Protein AF-A0A947EUC1-F1 (afdb_monomer_lite)

pLDDT: mean 75.95, std 12.7, range [45.31, 94.88]

Secondary structure (DSSP, 8-state):
--HHHHHHHHHHHHHHHHHHHGGG------------PPPPPPPPPTT--EEEEEE------------THHHHHHHHHHHHHHHHHHHHHHHHHHHHHT-TT-SEEEEEE-SS---B-TTSPBPHHHHHHHHHHHHHHT-SEEEE---EEEEEEEEEEEEEEEEE-TTS-EEEEEEEEEEEEEEEEE-

Structure (mmCIF, N/CA/C/O backbone):
data_AF-A0A947EUC1-F1
#
_entry.id   AF-A0A947EUC1-F1
#
loop_
_atom_site.group_PDB
_atom_site.id
_atom_site.type_symbol
_atom_site.label_atom_id
_atom_site.label_alt_id
_atom_site.label_comp_id
_atom_site.label_asym_id
_atom_site.label_entity_id
_atom_site.label_seq_id
_atom_site.pdbx_PDB_ins_code
_atom_site.Cartn_x
_atom_site.Cartn_y
_atom_site.Cartn_z
_atom_site.occupancy
_atom_site.B_iso_or_equiv
_atom_site.auth_seq_id
_atom_site.auth_comp_id
_atom_site.auth_asym_id
_atom_site.auth_atom_id
_atom_site.pdbx_PDB_model_num
ATOM 1 N N . MET A 1 1 ? 62.502 35.670 5.168 1.00 50.31 1 MET A N 1
ATOM 2 C CA . MET A 1 1 ? 61.036 35.782 5.328 1.00 50.31 1 MET A CA 1
ATOM 3 C C . MET A 1 1 ? 60.373 35.870 3.947 1.00 50.31 1 MET A C 1
ATOM 5 O O . MET A 1 1 ? 59.785 36.882 3.632 1.00 50.31 1 MET A O 1
ATOM 9 N N . ILE A 1 2 ? 60.581 34.866 3.079 1.00 49.53 2 ILE A N 1
ATOM 10 C CA . ILE A 1 2 ? 60.126 34.881 1.661 1.00 49.53 2 ILE A CA 1
ATOM 11 C C . ILE A 1 2 ? 59.538 33.508 1.264 1.00 49.53 2 ILE A C 1
ATOM 13 O O . ILE A 1 2 ? 58.587 33.416 0.500 1.00 49.53 2 ILE A O 1
ATOM 17 N N . CYS A 1 3 ? 60.028 32.417 1.865 1.00 45.31 3 CYS A N 1
ATOM 18 C CA . CYS A 1 3 ? 59.560 31.058 1.565 1.00 45.31 3 CYS A CA 1
ATOM 19 C C . CYS A 1 3 ? 58.148 30.743 2.116 1.00 45.31 3 CYS A C 1
ATOM 21 O O . CYS A 1 3 ? 57.428 29.920 1.556 1.00 45.31 3 CYS A O 1
ATOM 23 N N . LYS A 1 4 ? 57.722 31.416 3.197 1.00 46.28 4 LYS A N 1
ATOM 24 C CA . LYS A 1 4 ? 56.422 31.161 3.847 1.00 46.28 4 LYS A CA 1
ATOM 25 C C . LYS A 1 4 ? 55.249 31.717 3.026 1.00 46.28 4 LYS A C 1
ATOM 27 O O . LYS A 1 4 ? 54.231 31.042 2.908 1.00 46.28 4 LYS A O 1
ATOM 32 N N . ASP A 1 5 ? 55.439 32.868 2.379 1.00 51.72 5 ASP A N 1
ATOM 33 C CA . ASP A 1 5 ? 54.413 33.513 1.548 1.00 51.72 5 ASP A CA 1
ATOM 34 C C . ASP A 1 5 ? 54.177 32.764 0.227 1.00 51.72 5 ASP A C 1
ATOM 36 O O . ASP A 1 5 ? 53.037 32.605 -0.208 1.00 51.72 5 ASP A O 1
ATOM 40 N N . MET A 1 6 ? 55.229 32.190 -0.368 1.00 49.59 6 MET A N 1
ATOM 41 C CA . MET A 1 6 ? 55.116 31.406 -1.607 1.00 49.59 6 MET A CA 1
ATOM 42 C C . MET A 1 6 ? 54.325 30.099 -1.404 1.00 49.59 6 MET A C 1
ATOM 44 O O . MET A 1 6 ? 53.524 29.713 -2.254 1.00 49.59 6 MET A O 1
ATOM 48 N N . ILE A 1 7 ? 54.482 29.452 -0.243 1.00 56.00 7 ILE A N 1
ATOM 49 C CA . ILE A 1 7 ? 53.712 28.257 0.149 1.00 56.00 7 ILE A CA 1
ATOM 50 C C . ILE A 1 7 ? 52.249 28.606 0.465 1.00 56.00 7 ILE A C 1
ATOM 52 O O . ILE A 1 7 ? 51.351 27.815 0.169 1.00 56.00 7 ILE A O 1
ATOM 56 N N . GLN A 1 8 ? 51.987 29.791 1.022 1.00 59.06 8 GLN A N 1
ATOM 57 C CA . GLN A 1 8 ? 50.633 30.267 1.316 1.00 59.06 8 GLN A CA 1
ATOM 58 C C . GLN A 1 8 ? 49.830 30.514 0.024 1.00 59.06 8 GLN A C 1
ATOM 60 O O . GLN A 1 8 ? 48.679 30.084 -0.083 1.00 59.06 8 GLN A O 1
ATOM 65 N N . HIS A 1 9 ? 50.456 31.124 -0.990 1.00 57.12 9 HIS A N 1
ATOM 66 C CA . HIS A 1 9 ? 49.833 31.362 -2.296 1.00 57.12 9 HIS A CA 1
ATOM 67 C C . HIS A 1 9 ? 49.590 30.072 -3.093 1.00 57.12 9 HIS A C 1
ATOM 69 O O . HIS A 1 9 ? 48.531 29.932 -3.708 1.00 57.12 9 HIS A O 1
ATOM 75 N N . LEU A 1 10 ? 50.509 29.097 -3.026 1.00 55.56 10 LEU A N 1
ATOM 76 C CA . LEU A 1 10 ? 50.338 27.795 -3.686 1.00 55.56 10 LEU A CA 1
ATOM 77 C C . LEU A 1 10 ? 49.164 26.997 -3.090 1.00 55.56 10 LEU A C 1
ATOM 79 O O . LEU A 1 10 ? 48.403 26.372 -3.826 1.00 55.56 10 LEU A O 1
ATOM 83 N N . ARG A 1 11 ? 48.977 27.057 -1.762 1.00 59.50 11 ARG A N 1
ATOM 84 C CA . ARG A 1 11 ? 47.851 26.408 -1.065 1.00 59.50 11 ARG A CA 1
ATOM 85 C C . ARG A 1 11 ? 46.517 27.097 -1.357 1.00 59.50 11 ARG A C 1
ATOM 87 O O . ARG A 1 11 ? 45.529 26.404 -1.563 1.00 5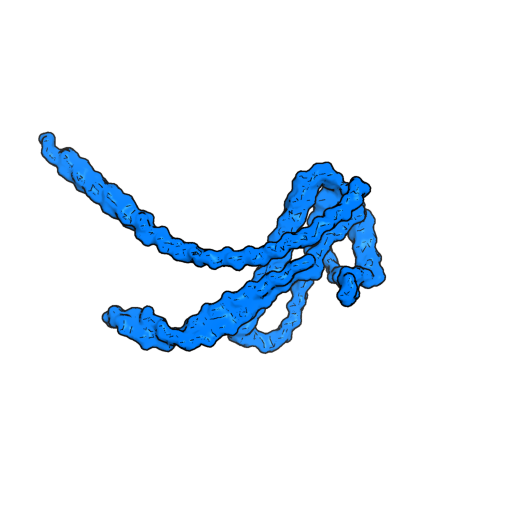9.50 11 ARG A O 1
ATOM 94 N N . SER A 1 12 ? 46.492 28.430 -1.429 1.00 58.59 12 SER A N 1
ATOM 95 C CA . SER A 1 12 ? 45.279 29.193 -1.763 1.00 58.59 12 SER A CA 1
ATOM 96 C C . SER A 1 12 ? 44.797 28.915 -3.196 1.00 58.59 12 SER A C 1
ATOM 98 O O . SER A 1 12 ? 43.620 28.632 -3.408 1.00 58.59 12 SER A O 1
ATOM 100 N N . SER A 1 13 ? 45.718 28.872 -4.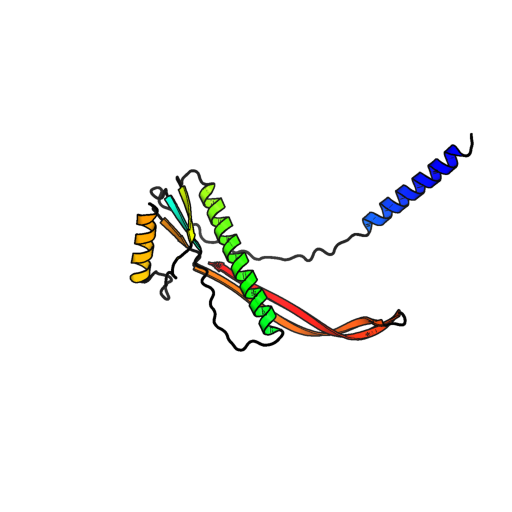167 1.00 60.97 13 SER A N 1
ATOM 101 C CA . SER A 1 13 ? 45.401 28.537 -5.566 1.00 60.97 13 SER A CA 1
ATOM 102 C C . SER A 1 13 ? 44.880 27.098 -5.727 1.00 60.97 13 SER A C 1
ATOM 104 O O . SER A 1 13 ? 43.920 26.857 -6.459 1.00 60.97 13 SER A O 1
ATOM 106 N N . LEU A 1 14 ? 45.439 26.145 -4.967 1.00 66.31 14 LEU A N 1
ATOM 107 C CA . LEU A 1 14 ? 44.978 24.752 -4.953 1.00 66.31 14 LEU A CA 1
ATOM 108 C C . LEU A 1 14 ? 43.554 24.612 -4.379 1.00 66.31 14 LEU A C 1
ATOM 110 O O . LEU A 1 14 ? 42.747 23.859 -4.918 1.00 66.31 14 LEU A O 1
ATOM 114 N N . ILE A 1 15 ? 43.222 25.356 -3.317 1.00 68.56 15 ILE A N 1
ATOM 115 C CA . ILE A 1 15 ? 41.887 25.329 -2.690 1.00 68.56 15 ILE A CA 1
ATOM 116 C C . ILE A 1 15 ? 40.828 25.938 -3.623 1.00 68.56 15 ILE A C 1
ATOM 118 O O . ILE A 1 15 ? 39.732 25.393 -3.744 1.00 68.56 15 ILE A O 1
ATOM 122 N N . ILE A 1 16 ? 41.164 27.022 -4.331 1.00 69.12 16 ILE A N 1
ATOM 123 C CA . ILE A 1 16 ? 40.269 27.648 -5.317 1.00 69.12 16 ILE A CA 1
ATOM 124 C C . ILE A 1 16 ? 40.030 26.702 -6.505 1.00 69.12 16 ILE A C 1
ATOM 126 O O . ILE A 1 16 ? 38.891 26.555 -6.947 1.00 69.12 16 ILE A O 1
ATOM 130 N N . GLY A 1 17 ? 41.068 25.997 -6.971 1.00 68.12 17 GLY A N 1
ATOM 131 C CA . GLY A 1 17 ? 40.944 24.996 -8.035 1.00 68.12 17 GLY A CA 1
ATOM 132 C C . GLY A 1 17 ? 40.064 23.797 -7.656 1.00 68.12 17 GLY A C 1
ATOM 133 O O . GLY A 1 17 ? 39.268 23.341 -8.472 1.00 68.12 17 GLY A O 1
ATOM 134 N N . ILE A 1 18 ? 40.153 23.320 -6.409 1.00 68.88 18 ILE A N 1
ATOM 135 C CA . ILE A 1 18 ? 39.322 22.214 -5.900 1.00 68.88 18 ILE A CA 1
ATOM 136 C C . ILE A 1 18 ? 37.858 22.650 -5.722 1.00 68.88 18 ILE A C 1
ATOM 138 O O . ILE A 1 18 ? 36.953 21.891 -6.060 1.00 68.88 18 ILE A O 1
ATOM 142 N N . SER A 1 19 ? 37.617 23.881 -5.256 1.00 65.88 19 SER A N 1
ATOM 143 C CA . SER A 1 19 ? 36.268 24.455 -5.114 1.00 65.88 19 SER A CA 1
ATOM 144 C C . SER A 1 19 ? 35.562 24.655 -6.465 1.00 65.88 19 SER A C 1
ATOM 146 O O . SER A 1 19 ? 34.355 24.469 -6.581 1.00 65.88 19 SER A O 1
ATOM 148 N N . LEU A 1 20 ? 36.315 24.970 -7.524 1.00 66.00 20 LEU A N 1
ATOM 149 C CA . LEU A 1 20 ? 35.761 25.100 -8.875 1.00 66.00 20 LEU A CA 1
ATOM 150 C C . LEU A 1 20 ? 35.376 23.739 -9.491 1.00 66.00 20 LEU A C 1
ATOM 152 O O . LEU A 1 20 ? 34.487 23.675 -10.338 1.00 66.00 20 LEU A O 1
ATOM 156 N N . LEU A 1 21 ? 36.003 22.645 -9.044 1.00 63.97 21 LEU A N 1
ATOM 157 C CA . LEU A 1 21 ? 35.753 21.292 -9.551 1.00 63.97 21 LEU A CA 1
ATOM 158 C C . LEU A 1 21 ? 34.449 20.673 -9.015 1.00 63.97 21 LEU A C 1
ATOM 160 O O . LEU A 1 21 ? 33.862 19.819 -9.677 1.00 63.97 21 LEU A O 1
ATOM 164 N N . THR A 1 22 ? 33.970 21.101 -7.842 1.00 65.56 22 THR A N 1
ATOM 165 C CA . THR A 1 22 ? 32.742 20.565 -7.222 1.00 65.56 22 THR A CA 1
ATOM 166 C C . THR A 1 22 ? 31.455 21.155 -7.807 1.00 65.56 22 THR A C 1
ATOM 168 O O . THR A 1 22 ? 30.381 20.596 -7.599 1.00 65.56 22 THR A O 1
ATOM 171 N N . LEU A 1 23 ? 31.547 22.232 -8.595 1.00 62.66 23 LEU A N 1
ATOM 172 C CA . LEU A 1 23 ? 30.401 22.894 -9.235 1.00 62.66 23 LEU A CA 1
ATOM 173 C C . LEU A 1 23 ? 29.992 22.269 -10.585 1.00 62.66 23 LEU A C 1
ATOM 175 O O . LEU A 1 23 ? 28.963 22.641 -11.140 1.00 62.66 23 LEU A O 1
ATOM 179 N N . LEU A 1 24 ? 30.755 21.301 -11.110 1.00 60.94 24 LEU A N 1
ATOM 180 C CA . LEU A 1 24 ? 30.440 20.598 -12.368 1.00 60.94 24 LEU A CA 1
ATOM 181 C C . LEU A 1 24 ? 29.470 19.413 -12.189 1.00 60.94 24 LEU A C 1
ATOM 183 O O . LEU A 1 24 ? 29.100 18.761 -13.163 1.00 60.94 24 LEU A O 1
ATOM 187 N N . GLY A 1 25 ? 29.030 19.133 -10.960 1.00 58.84 25 GLY A N 1
ATOM 188 C CA . GLY A 1 25 ? 28.074 18.072 -10.642 1.00 58.84 25 GLY A CA 1
ATOM 189 C C . GLY A 1 25 ? 26.620 18.464 -10.909 1.00 58.84 25 GLY A C 1
ATOM 190 O O . GLY A 1 25 ? 25.797 18.401 -10.001 1.00 58.84 25 GLY A O 1
ATOM 191 N N . CYS A 1 26 ? 26.280 18.884 -12.130 1.00 63.94 26 CYS A N 1
ATOM 192 C CA . CYS A 1 26 ? 24.883 19.074 -12.523 1.00 63.94 26 CYS A CA 1
ATOM 193 C C . CYS A 1 26 ? 24.287 17.707 -12.890 1.00 63.94 26 CYS A C 1
ATOM 195 O O . CYS A 1 26 ? 24.331 17.276 -14.041 1.00 63.94 26 CYS A O 1
ATOM 197 N N . ASN A 1 27 ? 23.804 16.976 -11.884 1.00 60.91 27 ASN A N 1
ATOM 198 C CA . ASN A 1 27 ? 23.113 15.711 -12.099 1.00 60.91 27 ASN A CA 1
ATOM 199 C C . ASN A 1 27 ? 21.742 16.005 -12.723 1.00 60.91 27 ASN A C 1
ATOM 201 O O . ASN A 1 27 ? 20.945 16.753 -12.155 1.00 60.91 27 ASN A O 1
ATOM 205 N N . THR A 1 28 ? 21.474 15.455 -13.905 1.00 59.34 28 THR A N 1
ATOM 206 C CA . THR A 1 28 ? 20.196 15.617 -14.603 1.00 59.34 28 THR A CA 1
ATOM 207 C C . THR A 1 28 ? 19.121 14.852 -13.832 1.00 59.34 28 THR A C 1
ATOM 209 O O . THR A 1 28 ? 18.902 13.664 -14.058 1.00 59.34 28 THR A O 1
ATOM 212 N N . ALA A 1 29 ? 18.469 15.516 -12.877 1.00 59.25 29 ALA A N 1
ATOM 213 C CA . ALA A 1 29 ? 17.316 14.963 -12.184 1.00 59.25 29 ALA A CA 1
ATOM 214 C C . ALA A 1 29 ? 16.178 14.797 -13.201 1.00 59.25 29 ALA A C 1
ATOM 216 O O . ALA A 1 29 ? 15.580 15.778 -13.645 1.00 59.25 29 ALA A O 1
ATOM 217 N N . LYS A 1 30 ? 15.907 13.554 -13.616 1.00 57.94 30 LYS A N 1
ATOM 218 C CA . LYS A 1 30 ? 14.718 13.236 -14.411 1.00 57.94 30 LYS A CA 1
ATOM 219 C C . LYS A 1 30 ? 13.487 13.562 -13.565 1.00 57.94 30 LYS A C 1
ATOM 221 O O . LYS A 1 30 ? 13.342 13.038 -12.464 1.00 57.94 30 LYS A O 1
ATOM 226 N N . GLN A 1 31 ? 12.633 14.451 -14.063 1.00 55.25 31 GLN A N 1
ATOM 227 C CA . GLN A 1 31 ? 11.370 14.779 -13.413 1.00 55.25 31 GLN A CA 1
ATOM 228 C C . GLN A 1 31 ? 10.370 13.661 -13.710 1.00 55.25 31 GLN A C 1
ATOM 230 O O . GLN A 1 31 ? 9.993 13.456 -14.860 1.00 55.25 31 GLN A O 1
ATOM 235 N N . ILE A 1 32 ? 9.982 12.925 -12.672 1.00 63.09 32 ILE A N 1
ATOM 236 C CA . ILE A 1 32 ? 8.881 11.963 -12.719 1.00 63.09 32 ILE A CA 1
ATOM 237 C C . ILE A 1 32 ? 7.641 12.719 -12.246 1.00 63.09 32 ILE A C 1
ATOM 239 O O . ILE A 1 32 ? 7.606 13.197 -11.112 1.00 63.09 32 ILE A O 1
ATOM 243 N N . ALA A 1 33 ? 6.654 12.879 -13.126 1.00 63.94 33 ALA A N 1
ATOM 244 C CA . ALA A 1 33 ? 5.366 13.465 -12.780 1.00 63.94 33 ALA A CA 1
ATOM 245 C C . ALA A 1 33 ? 4.373 12.333 -12.503 1.00 63.94 33 ALA A C 1
ATOM 247 O O . ALA A 1 33 ? 4.141 11.496 -13.370 1.00 63.94 33 ALA A O 1
ATOM 248 N N . ILE A 1 34 ? 3.801 12.312 -11.300 1.00 65.94 34 ILE A N 1
ATOM 249 C CA . ILE A 1 34 ? 2.756 11.360 -10.914 1.00 65.94 34 ILE A CA 1
ATOM 250 C C . ILE A 1 34 ? 1.447 12.143 -10.852 1.00 65.94 34 ILE A C 1
ATOM 252 O O . ILE A 1 34 ? 1.321 13.080 -10.063 1.00 65.94 34 ILE A O 1
ATOM 256 N N . ALA A 1 35 ? 0.488 11.789 -11.704 1.00 64.25 35 ALA A N 1
ATOM 257 C CA . ALA A 1 35 ? -0.870 12.303 -11.600 1.00 64.25 35 ALA A CA 1
ATOM 258 C C . ALA A 1 35 ? -1.614 11.483 -10.538 1.00 64.25 35 ALA A C 1
ATOM 260 O O . ALA A 1 35 ? -1.743 10.271 -10.681 1.00 64.25 35 ALA A O 1
ATOM 261 N N . VAL A 1 36 ? -2.081 12.131 -9.469 1.00 65.31 36 VAL A N 1
ATOM 262 C CA . VAL A 1 36 ? -2.858 11.479 -8.404 1.00 65.31 36 VAL A CA 1
ATOM 263 C C . VAL A 1 36 ? -4.253 12.091 -8.382 1.00 65.31 36 VAL A C 1
ATOM 265 O O . VAL A 1 36 ? -4.393 13.311 -8.298 1.00 65.31 36 VAL A O 1
ATOM 268 N N . VAL A 1 37 ? -5.279 11.247 -8.467 1.00 71.44 37 VAL A N 1
ATOM 269 C CA . VAL A 1 37 ? -6.677 11.644 -8.265 1.00 71.44 37 VAL A CA 1
ATOM 270 C C . VAL A 1 37 ? -6.992 11.525 -6.775 1.00 71.44 37 VAL A C 1
ATOM 272 O O . VAL A 1 37 ? -6.684 10.507 -6.159 1.00 71.44 37 VAL A O 1
ATOM 275 N N . GLU A 1 38 ? -7.587 12.563 -6.183 1.00 70.44 38 GLU A N 1
ATOM 276 C CA . GLU A 1 38 ? -8.016 12.516 -4.783 1.00 70.44 38 GLU A CA 1
ATOM 277 C C . GLU A 1 38 ? -9.268 11.628 -4.651 1.00 70.44 38 GLU A C 1
ATOM 279 O O . GLU A 1 38 ? -10.267 11.880 -5.336 1.00 70.44 38 GLU A O 1
ATOM 284 N N . PRO A 1 39 ? -9.240 10.574 -3.814 1.00 68.25 39 PRO A N 1
ATOM 285 C CA . PRO A 1 39 ? -10.384 9.689 -3.643 1.00 68.25 39 PRO A CA 1
ATOM 286 C C . PRO A 1 39 ? -11.509 10.368 -2.852 1.00 68.25 39 PRO A C 1
ATOM 288 O O . PRO A 1 39 ? -11.294 11.304 -2.081 1.00 68.25 39 PRO A O 1
ATOM 291 N N . ALA A 1 40 ? -12.734 9.864 -3.013 1.00 73.00 40 ALA A N 1
ATOM 292 C CA . ALA A 1 40 ? -13.888 10.377 -2.283 1.00 73.00 40 ALA A CA 1
ATOM 293 C C . ALA A 1 40 ? -13.731 10.178 -0.757 1.00 73.00 40 ALA A C 1
ATOM 295 O O . ALA A 1 40 ? -13.273 9.118 -0.318 1.00 73.00 40 ALA A O 1
ATOM 296 N N . PRO A 1 41 ? -14.147 11.154 0.073 1.00 74.56 41 PRO A N 1
ATOM 297 C CA . PRO A 1 41 ? -14.042 11.039 1.522 1.00 74.56 41 PRO A CA 1
ATOM 298 C C . PRO A 1 41 ? -14.977 9.946 2.058 1.00 74.56 41 PRO A C 1
ATOM 300 O O . PRO A 1 41 ? -16.184 9.964 1.812 1.00 74.56 41 PRO A O 1
ATOM 303 N N . VAL A 1 42 ? -14.425 9.020 2.845 1.00 76.38 42 VAL A N 1
ATOM 304 C CA . VAL A 1 42 ? -15.183 7.954 3.516 1.00 76.38 42 VAL A CA 1
ATOM 305 C C . VAL A 1 42 ? -15.447 8.351 4.968 1.00 76.38 42 VAL A C 1
ATOM 307 O O . VAL A 1 42 ? -14.519 8.609 5.737 1.00 76.38 42 VAL A O 1
ATOM 310 N N . SER A 1 43 ? -16.722 8.397 5.360 1.00 80.12 43 SER A N 1
ATOM 311 C CA . SER A 1 43 ? -17.112 8.613 6.756 1.00 80.12 43 SER A CA 1
ATOM 312 C C . SER A 1 43 ? -17.174 7.277 7.491 1.00 80.12 43 SER A C 1
ATOM 314 O O . SER A 1 43 ? -17.875 6.364 7.061 1.00 80.12 43 SER A O 1
ATOM 316 N N . LEU A 1 44 ? -16.435 7.165 8.594 1.00 82.44 44 LEU A N 1
ATOM 317 C CA . LEU A 1 44 ? -16.442 5.988 9.462 1.00 82.44 44 LEU A CA 1
ATOM 318 C C . LEU A 1 44 ? -17.311 6.261 10.688 1.00 82.44 44 LEU A C 1
ATOM 320 O O . LEU A 1 44 ? -17.256 7.356 11.257 1.00 82.44 44 LEU A O 1
ATOM 324 N N . ASP A 1 45 ? -18.075 5.255 11.110 1.00 88.19 45 ASP A N 1
ATOM 325 C CA . ASP A 1 45 ? -18.833 5.325 12.356 1.00 88.19 45 ASP A CA 1
ATOM 326 C C . ASP A 1 45 ? -17.877 5.522 13.549 1.00 88.19 45 ASP A C 1
ATOM 328 O O . ASP A 1 45 ? -16.785 4.955 13.613 1.00 88.19 45 ASP A O 1
ATOM 332 N N . ARG A 1 46 ? -18.297 6.344 14.513 1.00 87.06 46 ARG A N 1
ATOM 333 C CA . ARG A 1 46 ? -17.562 6.637 15.752 1.00 87.06 46 ARG A CA 1
ATOM 334 C C . ARG A 1 46 ? -17.468 5.426 16.681 1.00 87.06 46 ARG A C 1
ATOM 336 O O . ARG A 1 46 ? -16.677 5.464 17.625 1.00 87.06 46 ARG A O 1
ATOM 343 N N . THR A 1 47 ? -18.286 4.403 16.443 1.00 92.00 47 THR A N 1
ATOM 344 C CA . THR A 1 47 ? -18.267 3.121 17.157 1.00 92.00 47 THR A CA 1
ATOM 345 C C . THR A 1 47 ? -17.049 2.263 16.806 1.00 92.00 47 THR A C 1
ATOM 347 O O . THR A 1 47 ? -16.649 1.445 17.625 1.00 92.00 47 THR A O 1
ATOM 350 N N . ILE A 1 48 ? -16.417 2.486 15.646 1.00 92.69 48 ILE A N 1
ATOM 351 C CA . ILE A 1 48 ? -15.231 1.745 15.200 1.00 92.69 48 ILE A CA 1
ATOM 352 C C . ILE A 1 48 ? -14.000 2.243 15.965 1.00 92.69 48 ILE A C 1
ATOM 354 O O . ILE A 1 48 ? -13.598 3.403 15.832 1.00 92.69 48 ILE A O 1
ATOM 358 N N . LYS A 1 49 ? -13.383 1.356 16.748 1.00 94.31 49 LYS A N 1
ATOM 359 C CA . LYS A 1 49 ? -12.219 1.638 17.601 1.00 94.31 49 LYS A CA 1
ATOM 360 C C . LYS A 1 49 ? -11.021 0.751 17.309 1.00 94.31 49 LYS A C 1
ATOM 362 O O . LYS A 1 49 ? -9.889 1.190 17.498 1.00 94.31 49 LYS A O 1
ATOM 367 N N . ARG A 1 50 ? -11.245 -0.473 16.846 1.00 94.88 50 ARG A N 1
ATOM 368 C CA . ARG A 1 50 ? -10.210 -1.485 16.640 1.00 94.88 50 ARG A CA 1
ATOM 369 C C . ARG A 1 50 ? -10.213 -1.916 15.183 1.00 94.88 50 ARG A C 1
ATOM 371 O O . ARG A 1 50 ? -11.170 -2.527 14.715 1.00 94.88 50 ARG A O 1
ATOM 378 N N . ILE A 1 51 ? -9.151 -1.578 14.462 1.00 94.12 51 ILE A N 1
ATOM 379 C CA . ILE A 1 51 ? -9.060 -1.781 13.016 1.00 94.12 51 ILE A CA 1
ATOM 380 C C . ILE A 1 51 ? -8.011 -2.840 12.680 1.00 94.12 51 ILE A C 1
ATOM 382 O O . ILE A 1 51 ? -6.874 -2.772 13.147 1.00 94.12 51 ILE A O 1
ATOM 386 N N . GLY A 1 52 ? -8.374 -3.782 11.811 1.00 91.94 52 GLY A N 1
ATOM 387 C CA . GLY A 1 52 ? -7.422 -4.617 11.081 1.00 91.94 52 GLY A CA 1
ATOM 388 C C . GLY A 1 52 ? -7.101 -4.026 9.711 1.00 91.94 52 GLY A C 1
ATOM 389 O O . GLY A 1 52 ? -7.996 -3.550 9.018 1.00 91.94 52 GLY A O 1
ATOM 390 N N . VAL A 1 53 ? -5.842 -4.085 9.292 1.00 90.69 53 VAL A N 1
ATOM 391 C CA . VAL A 1 53 ? -5.413 -3.791 7.919 1.00 90.69 53 VAL A CA 1
ATOM 392 C C . VAL A 1 53 ? -4.828 -5.070 7.335 1.00 90.69 53 VAL A C 1
ATOM 394 O O . VAL A 1 53 ? -3.865 -5.606 7.878 1.00 90.69 53 VAL A O 1
ATOM 397 N N . VAL A 1 54 ? -5.421 -5.581 6.259 1.00 84.44 54 VAL A N 1
ATOM 398 C CA . VAL A 1 54 ? -5.067 -6.870 5.653 1.00 84.44 54 VAL A CA 1
ATOM 399 C C . VAL A 1 54 ? -4.305 -6.657 4.349 1.00 84.44 54 VAL A C 1
ATOM 401 O O . VAL A 1 54 ? -4.793 -5.968 3.451 1.00 84.44 54 VAL A O 1
ATOM 404 N N . ASN A 1 55 ? -3.145 -7.310 4.222 1.00 77.56 55 ASN A N 1
ATOM 405 C CA . ASN A 1 55 ? -2.464 -7.468 2.936 1.00 77.56 55 ASN A CA 1
ATOM 406 C C . ASN A 1 55 ? -3.007 -8.699 2.199 1.00 77.56 55 ASN A C 1
ATOM 408 O O . ASN A 1 55 ? -2.906 -9.816 2.706 1.00 77.56 55 ASN A O 1
ATOM 412 N N . MET A 1 56 ? -3.593 -8.479 1.019 1.00 68.50 56 MET A N 1
ATOM 413 C CA . MET A 1 56 ? -4.212 -9.514 0.181 1.00 68.50 56 MET A CA 1
ATOM 414 C C . MET A 1 56 ? -3.340 -9.962 -0.993 1.00 68.50 56 MET A C 1
ATOM 416 O O . MET A 1 56 ? -3.830 -10.668 -1.872 1.00 68.50 56 MET A O 1
ATOM 420 N N . HIS A 1 57 ? -2.069 -9.566 -1.040 1.00 61.09 57 HIS A N 1
ATOM 421 C CA . HIS A 1 57 ? -1.188 -9.961 -2.128 1.00 61.09 57 HIS A CA 1
ATOM 422 C C . HIS A 1 57 ? -0.954 -11.479 -2.116 1.00 61.09 57 HIS A C 1
ATOM 424 O O . HIS A 1 57 ? -0.187 -12.010 -1.313 1.00 61.09 57 HIS A O 1
ATOM 430 N N . LEU A 1 58 ? -1.630 -12.185 -3.018 1.00 57.50 58 LEU A N 1
ATOM 431 C CA . LEU A 1 58 ? -1.341 -13.570 -3.352 1.00 57.50 58 LEU A CA 1
ATOM 432 C C . LEU A 1 58 ? -0.588 -13.559 -4.673 1.00 57.50 58 LEU A C 1
ATOM 434 O O . LEU A 1 58 ? -1.088 -13.028 -5.662 1.00 57.50 58 LEU A O 1
ATOM 438 N N . ALA A 1 59 ? 0.616 -14.128 -4.673 1.00 51.44 59 ALA A N 1
ATOM 439 C CA . ALA A 1 59 ? 1.412 -14.270 -5.881 1.00 51.44 59 ALA A CA 1
ATOM 440 C C . ALA A 1 59 ? 0.615 -15.067 -6.927 1.00 51.44 59 ALA A C 1
ATOM 442 O O . ALA A 1 59 ? 0.364 -16.265 -6.756 1.00 51.44 59 ALA A O 1
ATOM 443 N N . ASP A 1 60 ? 0.196 -14.398 -7.999 1.00 52.88 60 ASP A N 1
ATOM 444 C CA . ASP A 1 60 ? -0.414 -15.048 -9.151 1.00 52.88 60 ASP A CA 1
ATOM 445 C C . ASP A 1 60 ? 0.704 -15.708 -9.964 1.00 52.88 60 ASP A C 1
ATOM 447 O O . ASP A 1 60 ? 1.411 -15.082 -10.749 1.00 52.88 60 ASP A O 1
ATOM 451 N N . ASN A 1 61 ? 0.911 -17.004 -9.731 1.00 48.41 61 ASN A N 1
ATOM 452 C CA . ASN A 1 61 ? 1.926 -17.802 -10.413 1.00 48.41 61 ASN A CA 1
ATOM 453 C C . ASN A 1 61 ? 1.462 -18.229 -11.819 1.00 48.41 61 ASN A C 1
ATOM 455 O O . ASN A 1 61 ? 1.694 -19.372 -12.231 1.00 48.41 61 ASN A O 1
ATOM 459 N N . THR A 1 62 ? 0.787 -17.357 -12.572 1.00 49.53 62 THR A N 1
ATOM 460 C CA . THR A 1 62 ? 0.396 -17.644 -13.956 1.00 49.53 62 THR A CA 1
ATOM 461 C C . THR A 1 62 ? 1.617 -17.586 -14.873 1.00 49.53 62 THR A C 1
ATOM 463 O O . THR A 1 62 ? 1.944 -16.602 -15.532 1.00 49.53 62 THR A O 1
ATOM 466 N N . GLN A 1 63 ? 2.311 -18.720 -14.921 1.00 48.16 63 GLN A N 1
ATOM 467 C CA . GLN A 1 63 ? 3.474 -18.986 -15.753 1.00 48.16 63 GLN A CA 1
ATOM 468 C C . GLN A 1 63 ? 3.066 -19.080 -17.234 1.00 48.16 63 GLN A C 1
ATOM 470 O O . GLN A 1 63 ? 2.931 -20.164 -17.799 1.00 48.16 63 GLN A O 1
ATOM 475 N N . LYS A 1 64 ? 2.853 -17.931 -17.887 1.00 56.69 64 LYS A N 1
ATOM 476 C CA . LYS A 1 64 ? 2.889 -17.858 -19.355 1.00 56.69 64 LYS A CA 1
ATOM 477 C C . LYS A 1 64 ? 4.325 -18.118 -19.821 1.00 56.69 64 LYS A C 1
ATOM 479 O O . LYS A 1 64 ? 5.285 -17.854 -19.103 1.00 56.69 64 LYS A O 1
ATOM 484 N N . SER A 1 65 ? 4.491 -18.668 -21.019 1.00 55.38 65 SER A N 1
ATOM 485 C CA . SER A 1 65 ? 5.800 -18.878 -21.645 1.00 55.38 65 SER A CA 1
ATOM 486 C C . SER A 1 65 ? 6.417 -17.530 -22.046 1.00 55.38 65 SER A C 1
ATOM 488 O O . SER A 1 65 ? 6.304 -17.115 -23.196 1.00 55.38 65 SER A O 1
ATOM 490 N N . ILE A 1 66 ? 7.005 -16.820 -21.083 1.00 62.06 66 ILE A N 1
ATOM 491 C CA . ILE A 1 66 ? 7.647 -15.510 -21.268 1.00 62.06 66 ILE A CA 1
ATOM 492 C C . ILE A 1 66 ? 9.142 -15.709 -21.549 1.00 62.06 66 ILE A C 1
ATOM 494 O O . ILE A 1 66 ? 9.808 -16.483 -20.858 1.00 62.06 66 ILE A O 1
ATOM 498 N N . THR A 1 67 ? 9.689 -15.031 -22.563 1.00 73.56 67 THR A N 1
ATOM 499 C CA . THR A 1 67 ? 11.101 -15.168 -22.971 1.00 73.56 67 THR A CA 1
ATOM 500 C C . THR A 1 67 ? 11.793 -13.818 -23.104 1.00 73.56 67 THR A C 1
ATOM 502 O O . THR A 1 67 ? 11.230 -12.884 -23.661 1.00 73.56 67 THR A O 1
ATOM 505 N N . GLY A 1 68 ? 13.060 -13.734 -22.687 1.00 79.56 68 GLY A N 1
ATOM 506 C CA . GLY A 1 68 ? 13.914 -12.576 -22.966 1.00 79.56 68 GLY A CA 1
ATOM 507 C C . GLY A 1 68 ? 13.474 -11.299 -22.243 1.00 79.56 68 GLY A C 1
ATOM 508 O O . GLY A 1 68 ? 13.395 -11.294 -21.018 1.00 79.56 68 GLY A O 1
ATOM 509 N N . MET A 1 69 ? 13.234 -10.221 -23.004 1.00 74.25 69 MET A N 1
ATOM 510 C CA . MET A 1 69 ? 12.870 -8.895 -22.475 1.00 74.25 69 MET A CA 1
ATOM 511 C C . MET A 1 69 ? 11.548 -8.936 -21.703 1.00 74.25 69 MET A C 1
ATOM 513 O O . MET A 1 69 ? 11.458 -8.363 -20.626 1.00 74.25 69 MET A O 1
ATOM 517 N N . ASP A 1 70 ? 10.575 -9.698 -22.199 1.00 76.81 70 ASP A N 1
ATOM 518 C CA . ASP A 1 70 ? 9.243 -9.807 -21.599 1.00 76.81 70 ASP A CA 1
ATOM 519 C C . ASP A 1 70 ? 9.286 -10.419 -20.192 1.00 76.81 70 ASP A C 1
ATOM 521 O O . ASP A 1 70 ? 8.483 -10.075 -19.330 1.00 76.81 70 ASP A O 1
ATOM 525 N N . LEU A 1 71 ? 10.264 -11.296 -19.928 1.00 81.81 71 LEU A N 1
ATOM 526 C CA . LEU A 1 71 ? 10.482 -11.835 -18.587 1.00 81.81 71 LEU A CA 1
ATOM 527 C C . LEU A 1 71 ? 11.021 -10.765 -17.632 1.00 81.81 71 LEU A C 1
ATOM 529 O O . LEU A 1 71 ? 10.643 -10.765 -16.468 1.00 81.81 71 LEU A O 1
ATOM 533 N N . LEU A 1 72 ? 11.904 -9.877 -18.101 1.00 82.12 72 LEU A N 1
ATOM 534 C CA . LEU A 1 72 ? 12.435 -8.792 -17.272 1.00 82.12 72 LEU A CA 1
ATOM 535 C C . LEU A 1 72 ? 11.330 -7.796 -16.909 1.00 82.12 72 LEU A C 1
ATOM 537 O O . LEU A 1 72 ? 11.215 -7.446 -15.743 1.00 82.12 72 LEU A O 1
ATOM 541 N N . ILE A 1 73 ? 10.475 -7.434 -17.869 1.00 81.81 73 ILE A N 1
ATOM 542 C CA . ILE A 1 73 ? 9.323 -6.548 -17.632 1.00 81.81 73 ILE A CA 1
ATOM 543 C C . ILE A 1 73 ? 8.370 -7.166 -16.624 1.00 81.81 73 ILE A C 1
ATOM 545 O O . ILE A 1 73 ? 8.030 -6.527 -15.642 1.00 81.81 73 ILE A O 1
ATOM 549 N N . ALA A 1 74 ? 7.992 -8.432 -16.822 1.00 81.38 74 ALA A N 1
ATOM 550 C CA . ALA A 1 74 ? 7.098 -9.114 -15.895 1.00 81.38 74 ALA A CA 1
ATOM 551 C C . ALA A 1 74 ? 7.671 -9.127 -14.468 1.00 81.38 74 ALA A C 1
ATOM 553 O O . ALA A 1 74 ? 6.937 -8.958 -13.503 1.00 81.38 74 ALA A O 1
ATOM 554 N N . ARG A 1 75 ? 8.995 -9.285 -14.326 1.00 83.38 75 ARG A N 1
ATOM 555 C CA . ARG A 1 75 ? 9.670 -9.217 -13.022 1.00 83.38 75 ARG A CA 1
ATOM 556 C C . ARG A 1 75 ? 9.660 -7.813 -12.432 1.00 83.38 75 ARG A C 1
ATOM 558 O O . ARG A 1 75 ? 9.483 -7.694 -11.222 1.00 83.38 75 ARG A O 1
ATOM 565 N N . ASP A 1 76 ? 9.854 -6.789 -13.255 1.00 83.12 76 ASP A N 1
ATOM 566 C CA . ASP A 1 76 ? 9.771 -5.396 -12.822 1.00 83.12 76 ASP A CA 1
ATOM 567 C C . ASP A 1 76 ? 8.338 -5.049 -12.393 1.00 83.12 76 ASP A C 1
ATOM 569 O O . ASP A 1 76 ? 8.156 -4.501 -11.310 1.00 83.12 76 ASP A O 1
ATOM 573 N N . ASP A 1 77 ? 7.317 -5.448 -13.153 1.00 82.50 77 ASP A N 1
ATOM 574 C CA . ASP A 1 77 ? 5.907 -5.247 -12.801 1.00 82.50 77 ASP A CA 1
ATOM 575 C C . ASP A 1 77 ? 5.530 -5.976 -11.508 1.00 82.50 77 ASP A C 1
ATOM 577 O O . ASP A 1 77 ? 4.875 -5.393 -10.645 1.00 82.50 77 ASP A O 1
ATOM 581 N N . ASP A 1 78 ? 5.962 -7.229 -11.332 1.00 83.69 78 ASP A N 1
ATOM 582 C CA . ASP A 1 78 ? 5.749 -7.986 -10.092 1.00 83.69 78 ASP A CA 1
ATOM 583 C C . ASP A 1 78 ? 6.411 -7.286 -8.896 1.00 83.69 78 ASP A C 1
ATOM 585 O O . ASP A 1 78 ? 5.793 -7.108 -7.844 1.00 83.69 78 ASP A O 1
ATOM 589 N N . PHE A 1 79 ? 7.653 -6.825 -9.069 1.00 85.31 79 PHE A N 1
ATOM 590 C CA . PHE A 1 79 ? 8.378 -6.083 -8.041 1.00 85.31 79 PHE A CA 1
ATOM 591 C C . PHE A 1 79 ? 7.694 -4.750 -7.702 1.00 85.31 79 PHE A C 1
ATOM 593 O O . PHE A 1 79 ? 7.570 -4.395 -6.527 1.00 85.31 79 PHE A O 1
ATOM 600 N N . LEU A 1 80 ? 7.222 -4.014 -8.711 1.00 85.00 80 LEU A N 1
ATOM 601 C CA . LEU A 1 80 ? 6.497 -2.757 -8.531 1.00 85.00 80 LEU A CA 1
ATOM 602 C C . LEU A 1 80 ? 5.145 -2.980 -7.846 1.00 85.00 80 LEU A C 1
ATOM 604 O O . LEU A 1 80 ? 4.783 -2.195 -6.970 1.00 85.00 80 LEU A O 1
ATOM 608 N N . LYS A 1 81 ? 4.432 -4.065 -8.171 1.00 81.94 81 LYS A N 1
ATOM 609 C CA . LYS A 1 81 ? 3.189 -4.456 -7.489 1.00 81.94 81 LYS A CA 1
ATOM 610 C C . LYS A 1 81 ? 3.422 -4.762 -6.017 1.00 81.94 81 LYS A C 1
ATOM 612 O O . LYS A 1 81 ? 2.665 -4.276 -5.176 1.00 81.94 81 LYS A O 1
ATOM 617 N N . GLU A 1 82 ? 4.467 -5.524 -5.698 1.00 83.12 82 GLU A N 1
ATOM 618 C CA . GLU A 1 82 ? 4.839 -5.846 -4.317 1.00 83.12 82 GLU A CA 1
ATOM 619 C C . GLU A 1 82 ? 5.152 -4.564 -3.533 1.00 83.12 82 GLU A C 1
ATOM 621 O O . GLU A 1 82 ? 4.512 -4.266 -2.525 1.00 83.12 82 GLU A O 1
ATOM 626 N N . LYS A 1 83 ? 6.083 -3.745 -4.039 1.00 86.56 83 LYS A N 1
ATOM 627 C CA . LYS A 1 83 ? 6.518 -2.523 -3.347 1.00 86.56 83 LYS A CA 1
ATOM 628 C C . LYS A 1 83 ? 5.415 -1.483 -3.237 1.00 86.56 83 LYS A C 1
ATOM 630 O O . LYS A 1 83 ? 5.321 -0.795 -2.223 1.00 86.56 83 LYS A O 1
ATOM 635 N N . GLY A 1 84 ? 4.585 -1.373 -4.263 1.00 84.69 84 GLY A N 1
ATOM 636 C CA . GLY A 1 84 ? 3.438 -0.485 -4.275 1.00 84.69 84 GLY A CA 1
ATOM 637 C C . GLY A 1 84 ? 2.357 -0.897 -3.279 1.00 84.69 84 GLY A C 1
ATOM 638 O O . GLY A 1 84 ? 1.853 -0.049 -2.541 1.00 84.69 84 GLY A O 1
ATOM 639 N N . THR A 1 85 ? 2.064 -2.197 -3.193 1.00 84.00 85 THR A N 1
ATOM 640 C CA . THR A 1 85 ? 1.143 -2.762 -2.194 1.00 84.00 85 THR A CA 1
ATOM 641 C C . THR A 1 85 ? 1.645 -2.507 -0.776 1.00 84.00 85 THR A C 1
ATOM 643 O O . THR A 1 85 ? 0.894 -2.001 0.060 1.00 84.00 85 THR A O 1
ATOM 646 N N . ASP A 1 86 ? 2.922 -2.791 -0.517 1.00 86.88 86 ASP A N 1
ATOM 647 C CA . ASP A 1 86 ? 3.541 -2.571 0.791 1.00 86.88 86 ASP A CA 1
ATOM 648 C C . ASP A 1 86 ? 3.478 -1.093 1.194 1.00 86.88 86 ASP A C 1
ATOM 650 O O . ASP A 1 86 ? 3.034 -0.767 2.296 1.00 86.88 86 ASP A O 1
ATOM 654 N N . ALA A 1 87 ? 3.843 -0.187 0.282 1.00 88.25 87 ALA A N 1
ATOM 655 C CA . ALA A 1 87 ? 3.808 1.250 0.531 1.00 88.25 87 ALA A CA 1
ATOM 656 C C . ALA A 1 87 ? 2.381 1.769 0.777 1.00 88.25 87 ALA A C 1
ATOM 658 O O . ALA A 1 87 ? 2.174 2.621 1.645 1.00 88.25 87 ALA A O 1
ATOM 659 N N . ALA A 1 88 ? 1.386 1.256 0.044 1.00 86.62 88 ALA A N 1
ATOM 660 C CA . ALA A 1 88 ? -0.016 1.623 0.232 1.00 86.62 88 ALA A CA 1
ATOM 661 C C . ALA A 1 88 ? -0.534 1.177 1.608 1.00 86.62 88 ALA A C 1
ATOM 663 O O . ALA A 1 88 ? -1.153 1.968 2.327 1.00 86.62 88 ALA A O 1
ATOM 664 N N . ILE A 1 89 ? -0.239 -0.063 2.006 1.00 88.56 89 ILE A N 1
ATOM 665 C CA . ILE A 1 89 ? -0.643 -0.609 3.305 1.00 88.56 89 ILE A CA 1
ATOM 666 C C . ILE A 1 89 ? 0.072 0.098 4.451 1.00 88.56 89 ILE A C 1
ATOM 668 O O . ILE A 1 89 ? -0.576 0.465 5.431 1.00 88.56 89 ILE A O 1
ATOM 672 N N . GLU A 1 90 ? 1.377 0.339 4.332 1.00 90.75 90 GLU A N 1
ATOM 673 C CA . GLU A 1 90 ? 2.143 1.075 5.337 1.00 90.75 90 GLU A CA 1
ATOM 674 C C . GLU A 1 90 ? 1.622 2.510 5.486 1.00 90.75 90 GLU A C 1
ATOM 676 O O . GLU A 1 90 ? 1.413 2.989 6.604 1.00 90.75 90 GLU A O 1
ATOM 681 N N . GLY A 1 91 ? 1.345 3.182 4.365 1.00 90.44 91 GLY A N 1
ATOM 682 C CA . GLY A 1 91 ? 0.756 4.516 4.350 1.00 90.44 91 GLY A CA 1
ATOM 683 C C . GLY A 1 91 ? -0.602 4.551 5.049 1.00 90.44 91 GLY A C 1
ATOM 684 O O . GLY A 1 91 ? -0.824 5.396 5.920 1.00 90.44 91 GLY A O 1
ATOM 685 N N . LEU A 1 92 ? -1.499 3.618 4.722 1.00 90.00 92 LEU A N 1
ATOM 686 C CA . LEU A 1 92 ? -2.807 3.509 5.369 1.00 90.00 92 LEU A CA 1
ATOM 687 C C . LEU A 1 92 ? -2.665 3.228 6.868 1.00 90.00 92 LEU A C 1
ATOM 689 O O . LEU A 1 92 ? -3.238 3.946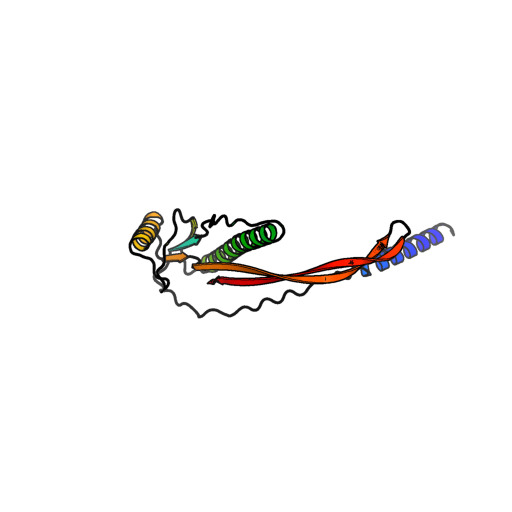 7.687 1.00 90.00 92 LEU A O 1
ATOM 693 N N . PHE A 1 93 ? -1.867 2.225 7.230 1.00 92.38 93 PHE A N 1
ATOM 694 C CA . PHE A 1 93 ? -1.623 1.842 8.616 1.00 92.38 93 PHE A CA 1
ATOM 695 C C . PHE A 1 93 ? -1.105 3.021 9.439 1.00 92.38 93 PHE A C 1
ATOM 697 O O . PHE A 1 93 ? -1.631 3.303 10.514 1.00 92.38 93 PHE A O 1
ATOM 704 N N . LYS A 1 94 ? -0.118 3.757 8.919 1.00 92.88 94 LYS A N 1
ATOM 705 C CA . LYS A 1 94 ? 0.453 4.925 9.591 1.00 92.88 94 LYS A CA 1
ATOM 706 C C . LYS A 1 94 ? -0.582 6.027 9.802 1.00 92.88 94 LYS A C 1
ATOM 708 O O . LYS A 1 94 ? -0.649 6.567 10.902 1.00 92.88 94 LYS A O 1
ATOM 713 N N . ASN A 1 95 ? -1.385 6.342 8.785 1.00 91.00 95 ASN A N 1
ATOM 714 C CA . ASN A 1 95 ? -2.425 7.366 8.896 1.00 91.00 95 ASN A CA 1
ATOM 715 C C . ASN A 1 95 ? -3.497 6.978 9.923 1.00 91.00 95 ASN A C 1
ATOM 717 O O . ASN A 1 95 ? -3.874 7.802 10.752 1.00 91.00 95 ASN A O 1
ATOM 721 N N . LEU A 1 96 ? -3.950 5.721 9.913 1.00 92.25 96 LEU A N 1
ATOM 722 C CA . LEU A 1 96 ? -4.923 5.227 10.888 1.00 92.25 96 LEU A CA 1
ATOM 723 C C . LEU A 1 96 ? -4.340 5.219 12.305 1.00 92.25 96 LEU A C 1
ATOM 725 O O . LEU A 1 96 ? -4.990 5.668 13.238 1.00 92.25 96 LEU A O 1
ATOM 729 N N . ASN A 1 97 ? -3.101 4.762 12.475 1.00 93.19 97 ASN A N 1
ATOM 730 C CA . ASN A 1 97 ? -2.472 4.653 13.790 1.00 93.19 97 ASN A CA 1
ATOM 731 C C . ASN A 1 97 ? -2.120 6.017 14.417 1.00 93.19 97 ASN A C 1
ATOM 733 O O . ASN A 1 97 ? -1.903 6.113 15.621 1.00 93.19 97 ASN A O 1
ATOM 737 N N . GLN A 1 98 ? -2.042 7.077 13.610 1.00 93.69 98 GLN A N 1
ATOM 738 C CA . GLN A 1 98 ? -1.873 8.453 14.086 1.00 93.69 98 GLN A CA 1
ATOM 739 C C . GLN A 1 98 ? -3.189 9.098 14.537 1.00 93.69 98 GLN A C 1
ATOM 741 O O . GLN A 1 98 ? -3.163 10.155 15.171 1.00 93.69 98 GLN A O 1
ATOM 746 N N . ASP A 1 99 ? -4.330 8.491 14.216 1.00 90.75 99 ASP A N 1
ATOM 747 C CA . ASP A 1 99 ? -5.633 9.031 14.560 1.00 90.75 99 ASP A CA 1
ATOM 748 C C . ASP A 1 99 ? -6.045 8.606 15.983 1.00 90.75 99 ASP A C 1
ATOM 750 O O . ASP A 1 99 ? -6.248 7.417 16.242 1.00 90.75 99 ASP A O 1
ATOM 754 N N . PRO A 1 100 ? -6.234 9.556 16.917 1.00 91.00 100 PRO A N 1
ATOM 755 C CA . PRO A 1 100 ? -6.561 9.247 18.308 1.00 91.00 100 P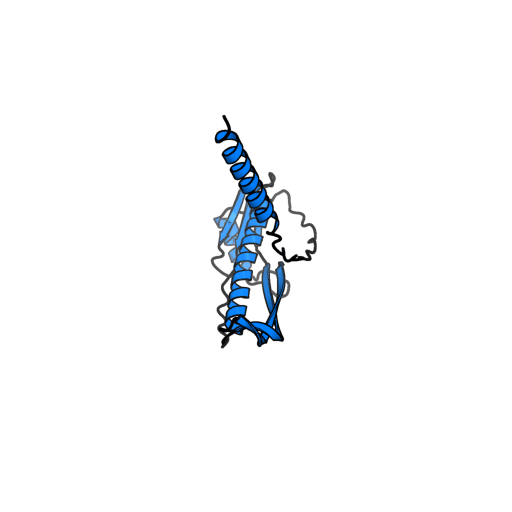RO A CA 1
ATOM 756 C C . PRO A 1 100 ? -7.962 8.646 18.488 1.00 91.00 100 PRO A C 1
ATOM 758 O O . PRO A 1 100 ? -8.334 8.293 19.607 1.00 91.00 100 PRO A O 1
ATOM 761 N N . ARG A 1 101 ? -8.783 8.565 17.430 1.00 91.94 101 ARG A N 1
ATOM 762 C CA . ARG A 1 101 ? -10.111 7.950 17.513 1.00 91.94 101 ARG A CA 1
ATOM 763 C C . ARG A 1 101 ? -10.052 6.430 17.673 1.00 91.94 101 ARG A C 1
ATOM 765 O O . ARG A 1 101 ? -11.059 5.875 18.122 1.00 91.94 101 ARG A O 1
ATOM 772 N N . PHE A 1 102 ? -8.951 5.796 17.261 1.00 94.25 102 PHE A N 1
ATOM 773 C CA . PHE A 1 102 ? -8.774 4.347 17.263 1.00 94.25 102 PHE A CA 1
ATOM 774 C C . PHE A 1 102 ? -7.926 3.904 18.454 1.00 94.25 102 PHE A C 1
ATOM 776 O O . PHE A 1 102 ? -6.873 4.470 18.734 1.00 94.25 102 PHE A O 1
ATOM 783 N N . ASP A 1 103 ? -8.382 2.856 19.130 1.00 94.06 103 ASP A N 1
ATOM 784 C CA . ASP A 1 103 ? -7.700 2.270 20.283 1.00 94.06 103 ASP A CA 1
ATOM 785 C C . ASP A 1 103 ? -6.583 1.314 19.839 1.00 94.06 103 ASP A C 1
ATOM 787 O O . ASP A 1 103 ? -5.587 1.139 20.542 1.00 94.06 103 ASP A O 1
ATOM 791 N N . ALA A 1 104 ? -6.760 0.660 18.685 1.00 93.12 104 ALA A N 1
ATOM 792 C CA . ALA A 1 104 ? -5.783 -0.261 18.119 1.00 93.12 104 ALA A CA 1
ATOM 793 C C . ALA A 1 104 ? -5.896 -0.342 16.593 1.00 93.12 104 ALA A C 1
ATOM 795 O O . ALA A 1 104 ? -6.992 -0.483 16.046 1.00 93.12 104 ALA A O 1
ATOM 796 N N . VAL A 1 105 ? -4.745 -0.345 15.921 1.00 93.94 105 VAL A N 1
ATOM 797 C CA . VAL A 1 105 ? -4.614 -0.665 14.496 1.00 93.94 105 VAL A CA 1
ATOM 798 C C . VAL A 1 105 ? -3.642 -1.834 14.372 1.00 93.94 105 VAL A C 1
ATOM 800 O O . VAL A 1 105 ? -2.534 -1.780 14.906 1.00 93.94 105 VAL A O 1
ATOM 803 N N . VAL A 1 106 ? -4.054 -2.911 13.703 1.00 92.25 106 VAL A N 1
ATOM 804 C CA . VAL A 1 106 ? -3.284 -4.161 13.611 1.00 92.25 106 VAL A CA 1
ATOM 805 C C . VAL A 1 106 ? -3.080 -4.544 12.151 1.00 92.25 106 VAL A C 1
ATOM 807 O O . VAL A 1 106 ? -4.042 -4.616 11.391 1.00 92.25 106 VAL A O 1
ATOM 810 N N . LEU A 1 107 ? -1.834 -4.825 11.762 1.00 89.00 107 LEU A N 1
ATOM 811 C CA . LEU A 1 107 ? -1.528 -5.432 10.466 1.00 89.00 107 LEU A CA 1
ATOM 812 C C . LEU A 1 107 ? -1.782 -6.938 10.526 1.00 89.00 107 LEU A C 1
ATOM 814 O O . LEU A 1 107 ? -1.268 -7.633 11.402 1.00 89.00 107 LEU A O 1
ATOM 818 N N . LEU A 1 108 ? -2.565 -7.431 9.575 1.00 84.75 108 LEU A N 1
ATOM 819 C CA . LEU A 1 108 ? -2.926 -8.830 9.419 1.00 84.75 108 LEU A CA 1
ATOM 820 C C . LEU A 1 108 ? -2.371 -9.345 8.090 1.00 84.75 108 LEU A C 1
ATOM 822 O O . LEU A 1 108 ? -2.477 -8.683 7.055 1.00 84.75 108 LEU A O 1
ATOM 826 N N . GLN A 1 109 ? -1.818 -10.553 8.108 1.00 74.75 109 GLN A N 1
ATOM 827 C CA . GLN A 1 109 ? -1.544 -11.289 6.878 1.00 74.75 109 GLN A CA 1
ATOM 828 C C . GLN A 1 109 ? -2.771 -12.130 6.534 1.00 74.75 109 GLN A C 1
ATOM 830 O O . GLN A 1 109 ? -3.303 -12.828 7.398 1.00 74.75 109 GLN A O 1
ATOM 835 N N . ALA A 1 110 ? -3.243 -12.046 5.290 1.00 65.44 110 ALA A N 1
ATOM 836 C CA . ALA A 1 110 ? -4.312 -12.916 4.827 1.00 65.44 110 ALA A CA 1
ATOM 837 C C . ALA A 1 110 ? -3.783 -14.352 4.687 1.00 65.44 110 ALA A C 1
ATOM 839 O O . ALA A 1 110 ? -2.836 -14.599 3.946 1.00 65.44 110 ALA A O 1
ATOM 840 N N . GLU A 1 111 ? -4.409 -15.307 5.377 1.00 63.59 111 GLU A N 1
ATOM 841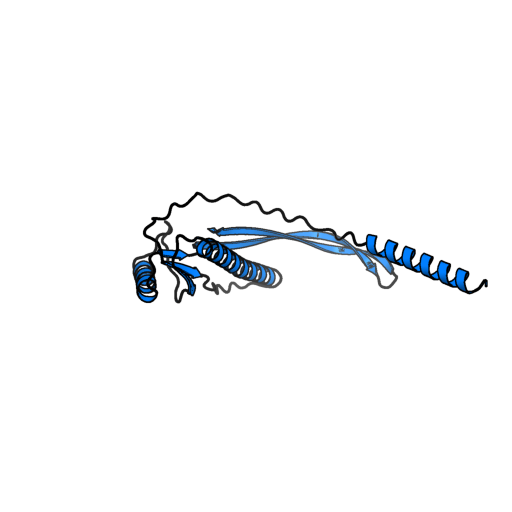 C CA . GLU A 1 111 ? -4.124 -16.741 5.204 1.00 63.59 111 GLU A CA 1
ATOM 842 C C . GLU A 1 111 ? -4.723 -17.285 3.885 1.00 63.59 111 GLU A C 1
ATOM 844 O O . GLU A 1 111 ? -4.287 -18.313 3.369 1.00 63.59 111 GLU A O 1
ATOM 849 N N . SER A 1 112 ? -5.718 -16.585 3.325 1.00 62.94 112 SER A N 1
ATOM 850 C CA . SER A 1 112 ? -6.435 -16.933 2.093 1.00 62.94 112 SER A CA 1
ATOM 851 C C . SER A 1 112 ? -7.044 -15.699 1.415 1.00 62.94 112 SER A C 1
ATOM 853 O O . SER A 1 112 ? -7.281 -14.679 2.063 1.00 62.94 112 SER A O 1
ATOM 855 N N . ALA A 1 113 ? -7.320 -15.793 0.109 1.00 65.19 113 ALA A N 1
ATOM 856 C CA . ALA A 1 113 ? -7.935 -14.713 -0.664 1.00 65.19 113 ALA A CA 1
ATOM 857 C C . ALA A 1 113 ? -9.362 -14.414 -0.174 1.00 65.19 113 ALA A C 1
ATOM 859 O O . ALA A 1 113 ? -10.162 -15.337 -0.027 1.00 65.19 113 ALA A O 1
ATOM 860 N N . ILE A 1 114 ? -9.707 -13.134 -0.002 1.00 69.94 114 ILE A N 1
ATOM 861 C CA . ILE A 1 114 ? -11.109 -12.693 0.056 1.00 69.94 114 ILE A CA 1
ATOM 862 C C . ILE A 1 114 ? -11.583 -12.579 -1.390 1.00 69.94 114 ILE A C 1
ATOM 864 O O . ILE A 1 114 ? -11.167 -11.678 -2.118 1.00 69.94 114 ILE A O 1
ATOM 868 N N . VAL A 1 115 ? -12.428 -13.516 -1.811 1.00 66.31 115 VAL A N 1
ATOM 869 C CA . VAL A 1 115 ? -13.002 -13.527 -3.156 1.00 66.31 115 VAL A CA 1
ATOM 870 C C . VAL A 1 115 ? -14.136 -12.514 -3.201 1.00 66.31 115 VAL A C 1
ATOM 872 O O . VAL A 1 115 ? -15.047 -12.540 -2.370 1.00 66.31 115 VAL A O 1
ATOM 875 N N . ARG A 1 116 ? -14.068 -11.608 -4.177 1.00 67.44 116 ARG A N 1
ATOM 876 C CA . ARG A 1 116 ? -15.083 -10.583 -4.417 1.00 67.44 116 ARG A CA 1
ATOM 877 C C . ARG A 1 116 ? -15.858 -10.888 -5.697 1.00 67.44 116 ARG A C 1
ATOM 879 O O . ARG A 1 116 ? -15.288 -11.409 -6.654 1.00 67.44 116 ARG A O 1
ATOM 886 N N . ASP A 1 117 ? -17.148 -10.570 -5.700 1.00 68.25 117 ASP A N 1
ATOM 887 C CA . ASP A 1 117 ? -17.983 -10.581 -6.901 1.00 68.25 117 ASP A CA 1
ATOM 888 C C . ASP A 1 117 ? -17.654 -9.398 -7.837 1.00 68.25 117 ASP A C 1
ATOM 890 O O . ASP A 1 117 ? -16.758 -8.592 -7.568 1.00 68.25 117 ASP A O 1
ATOM 894 N N . GLN A 1 118 ? -18.354 -9.309 -8.973 1.00 64.19 118 GLN A N 1
ATOM 895 C CA . GLN A 1 118 ? -18.150 -8.250 -9.974 1.00 64.19 118 GLN A CA 1
ATOM 896 C C . GLN A 1 118 ? -18.484 -6.853 -9.419 1.00 64.19 118 GLN A C 1
ATOM 898 O O . GLN A 1 118 ? -17.981 -5.846 -9.909 1.00 64.19 118 GLN A O 1
ATOM 903 N N . GLU A 1 119 ? -19.306 -6.793 -8.372 1.00 66.81 119 GLU A N 1
ATOM 904 C CA . GLU A 1 119 ? -19.681 -5.594 -7.630 1.00 66.81 119 GLU A CA 1
ATOM 905 C C . GLU A 1 119 ? -18.714 -5.285 -6.469 1.00 66.81 119 GLU A C 1
ATOM 907 O O . GLU A 1 119 ? -18.945 -4.349 -5.697 1.00 66.81 119 GLU A O 1
ATOM 912 N N . GLY A 1 120 ? -17.632 -6.058 -6.330 1.00 66.44 120 GLY A N 1
ATOM 913 C CA . GLY A 1 120 ? -16.601 -5.875 -5.314 1.00 66.44 120 GLY A CA 1
ATOM 914 C C . GLY A 1 120 ? -16.998 -6.355 -3.916 1.00 66.44 120 GLY A C 1
ATOM 915 O O . GLY A 1 120 ? -16.296 -6.042 -2.948 1.00 66.44 120 GLY A O 1
ATOM 916 N N . ARG A 1 121 ? -18.097 -7.097 -3.760 1.00 72.88 121 ARG A N 1
ATOM 917 C CA . ARG A 1 121 ? -18.582 -7.601 -2.468 1.00 72.88 121 ARG A CA 1
ATOM 918 C C . ARG A 1 121 ? -17.999 -8.982 -2.171 1.00 72.88 121 ARG A C 1
ATOM 920 O O . ARG A 1 121 ? -17.913 -9.803 -3.078 1.00 72.88 121 ARG A O 1
ATOM 927 N N . PRO A 1 122 ? -17.619 -9.273 -0.915 1.00 75.75 122 PRO A N 1
ATOM 928 C CA . PRO A 1 122 ? -17.173 -10.609 -0.540 1.00 75.75 122 PRO A CA 1
ATOM 929 C C . PRO A 1 122 ? -18.283 -11.647 -0.745 1.00 75.75 122 PRO A C 1
ATOM 931 O O . PRO A 1 122 ? -19.448 -11.374 -0.436 1.00 75.75 122 PRO A O 1
ATOM 934 N N . ASP A 1 123 ? -17.921 -12.842 -1.209 1.00 82.88 123 ASP A N 1
ATOM 935 C CA . ASP A 1 123 ? -18.835 -13.987 -1.234 1.00 82.88 123 ASP A CA 1
ATOM 936 C C . ASP A 1 123 ? -19.138 -14.517 0.188 1.00 82.88 123 ASP A C 1
ATOM 938 O O . ASP A 1 123 ? -18.567 -14.068 1.187 1.00 82.88 123 ASP A O 1
ATOM 942 N N . GLU A 1 124 ? -20.058 -15.480 0.315 1.00 84.19 124 GLU A N 1
ATOM 943 C CA . GLU A 1 124 ? -20.460 -16.024 1.625 1.00 84.19 124 GLU A CA 1
ATOM 944 C C . GLU A 1 124 ? -19.273 -16.632 2.399 1.00 84.19 124 GLU A C 1
ATOM 946 O O . GLU A 1 124 ? -19.171 -16.494 3.621 1.00 84.19 124 GLU A O 1
ATOM 951 N N . THR A 1 125 ? -18.353 -17.286 1.688 1.00 82.44 125 THR A N 1
ATOM 952 C CA . THR A 1 125 ? -17.148 -17.891 2.271 1.00 82.44 125 THR A CA 1
ATOM 953 C C . THR A 1 125 ? -16.212 -16.818 2.823 1.00 82.44 125 THR A C 1
ATOM 955 O O . THR A 1 125 ? -15.724 -16.926 3.950 1.00 82.44 125 THR A O 1
ATOM 958 N N . SER A 1 126 ? -16.019 -15.744 2.063 1.00 82.56 126 SER A N 1
ATOM 959 C CA . SER A 1 126 ? -15.199 -14.602 2.441 1.00 82.56 126 SER A CA 1
ATOM 960 C C . SER A 1 126 ? -15.796 -13.837 3.618 1.00 82.56 126 SER A C 1
ATOM 962 O O . SER A 1 126 ? -15.055 -13.431 4.509 1.00 82.56 126 SER A O 1
ATOM 964 N N . TRP A 1 127 ? -17.124 -13.705 3.703 1.00 86.69 127 TRP A N 1
ATOM 965 C CA . TRP A 1 127 ? -17.781 -13.124 4.881 1.00 86.69 127 TRP A CA 1
ATOM 966 C C . TRP A 1 127 ? -17.533 -13.928 6.155 1.00 86.69 127 TRP A C 1
ATOM 968 O O . TRP A 1 127 ? -17.215 -13.340 7.189 1.00 86.69 127 TRP A O 1
ATOM 978 N N . LYS A 1 128 ? -17.605 -15.263 6.086 1.00 87.75 128 LYS A N 1
ATOM 979 C CA . LYS A 1 128 ? -17.269 -16.130 7.230 1.00 87.75 128 LYS A CA 1
ATOM 980 C C . LYS A 1 128 ? -15.812 -15.953 7.658 1.00 87.75 128 LYS A C 1
ATOM 982 O O . LYS A 1 128 ? -15.524 -15.913 8.851 1.00 87.75 128 LYS A O 1
ATOM 987 N N . MET A 1 129 ? -14.901 -15.802 6.699 1.00 83.69 129 MET A N 1
ATOM 988 C CA . MET A 1 129 ? -13.487 -15.546 6.975 1.00 83.69 129 MET A CA 1
ATOM 989 C C . MET A 1 129 ? -13.257 -14.172 7.622 1.00 83.69 129 MET A C 1
ATOM 991 O O . MET A 1 129 ? -12.534 -14.082 8.613 1.00 83.69 129 MET A O 1
ATOM 995 N N . ILE A 1 130 ? -13.894 -13.115 7.105 1.00 86.25 130 ILE A N 1
ATOM 996 C CA . ILE A 1 130 ? -13.853 -11.761 7.682 1.00 86.25 130 ILE A CA 1
ATOM 997 C C . ILE A 1 130 ? -14.356 -11.799 9.125 1.00 86.25 130 ILE A C 1
ATOM 999 O O . ILE A 1 130 ? -13.688 -11.284 10.019 1.00 86.25 130 ILE A O 1
ATOM 1003 N N . GLN A 1 131 ? -15.493 -12.455 9.365 1.00 90.00 131 GLN A N 1
ATOM 1004 C CA . GLN A 1 131 ? -16.056 -12.591 10.704 1.00 90.00 131 GLN A CA 1
ATOM 1005 C C . GLN A 1 131 ? -15.091 -13.319 11.648 1.00 90.00 131 GLN A C 1
ATOM 1007 O O . GLN A 1 131 ? -14.819 -12.826 12.740 1.00 90.00 131 GLN A O 1
ATOM 1012 N N . ALA A 1 132 ? -14.507 -14.438 11.212 1.00 88.75 132 ALA A N 1
ATOM 1013 C CA . ALA A 1 132 ? -13.536 -15.180 12.012 1.00 88.75 132 ALA A CA 1
ATOM 1014 C C . ALA A 1 132 ? -12.280 -14.351 12.341 1.00 88.75 132 ALA A C 1
ATOM 1016 O O . ALA A 1 132 ? -11.752 -14.454 13.449 1.00 88.75 132 ALA A O 1
ATOM 1017 N N . LEU A 1 133 ? -11.808 -13.513 11.410 1.00 86.94 133 LEU A N 1
ATOM 1018 C CA . LEU A 1 133 ? -10.700 -12.582 11.652 1.00 86.94 133 LEU A CA 1
ATOM 1019 C C . LEU A 1 133 ? -11.081 -11.511 12.680 1.00 86.94 133 LEU A C 1
ATOM 1021 O O . LEU A 1 133 ? -10.314 -11.269 13.615 1.00 86.94 133 LEU A O 1
ATOM 1025 N N . CYS A 1 134 ? -12.263 -10.904 12.542 1.00 90.81 134 CYS A N 1
ATOM 1026 C CA . CYS A 1 134 ? -12.750 -9.905 13.491 1.00 90.81 134 CYS A CA 1
ATOM 1027 C C . CYS A 1 134 ? -12.900 -10.486 14.901 1.00 90.81 134 CYS A C 1
ATOM 1029 O O . CYS A 1 134 ? -12.430 -9.881 15.861 1.00 90.81 134 CYS A O 1
ATOM 1031 N N . GLU A 1 135 ? -13.482 -11.678 15.033 1.00 93.06 135 GLU A N 1
ATOM 1032 C CA . GLU A 1 135 ? -13.668 -12.349 16.325 1.00 93.06 135 GLU A CA 1
ATOM 1033 C C . GLU A 1 135 ? -12.328 -12.745 16.962 1.00 93.06 135 GLU A C 1
ATOM 1035 O O . GLU A 1 135 ? -12.092 -12.473 18.140 1.00 93.06 135 GLU A O 1
ATOM 1040 N N . ARG A 1 136 ? -11.411 -13.334 16.182 1.00 91.00 136 ARG A N 1
ATOM 1041 C CA . ARG A 1 136 ? -10.098 -13.791 16.670 1.00 91.00 136 ARG A CA 1
ATOM 1042 C C . ARG A 1 136 ? -9.229 -12.646 17.188 1.00 91.00 136 ARG A C 1
ATOM 1044 O O . ARG A 1 136 ? -8.503 -12.825 18.164 1.00 91.00 136 ARG A O 1
ATOM 1051 N N . HIS A 1 137 ? -9.281 -11.491 16.529 1.00 90.44 137 HIS A N 1
ATOM 1052 C CA . HIS A 1 137 ? -8.429 -10.340 16.843 1.00 90.44 137 HIS A CA 1
ATOM 1053 C C . HIS A 1 137 ? -9.161 -9.220 17.600 1.00 90.44 137 HIS A C 1
ATOM 1055 O O . HIS A 1 137 ? -8.540 -8.208 17.940 1.00 90.44 137 HIS A O 1
ATOM 1061 N N . ASN A 1 138 ? -10.448 -9.419 17.912 1.00 93.88 138 ASN A N 1
ATOM 1062 C CA . ASN A 1 138 ? -11.329 -8.434 18.535 1.00 93.88 138 ASN A CA 1
ATOM 1063 C C . ASN A 1 138 ? -11.311 -7.101 17.764 1.00 93.88 138 ASN A C 1
ATOM 1065 O O . ASN A 1 138 ? -10.825 -6.090 18.274 1.00 93.88 138 ASN A O 1
ATOM 1069 N N . LEU A 1 139 ? -11.739 -7.131 16.503 1.00 93.75 139 LEU A N 1
ATOM 1070 C CA . LEU A 1 139 ? -11.737 -5.984 15.590 1.00 93.75 139 LEU A CA 1
ATOM 1071 C C . LEU A 1 139 ? -13.165 -5.560 15.252 1.00 93.75 139 LEU A C 1
ATOM 1073 O O . LEU A 1 139 ? -14.040 -6.405 15.079 1.00 93.75 139 LEU A O 1
ATOM 1077 N N . ASP A 1 140 ? -13.361 -4.255 15.080 1.00 93.69 140 ASP A N 1
ATOM 1078 C CA . ASP A 1 140 ? -14.635 -3.657 14.672 1.00 93.69 140 ASP A CA 1
ATOM 1079 C C . ASP A 1 140 ? -14.736 -3.533 13.146 1.00 93.69 140 ASP A C 1
ATOM 1081 O O . ASP A 1 140 ? -15.827 -3.545 12.579 1.00 93.69 140 ASP A O 1
ATOM 1085 N N . ALA A 1 141 ? -13.591 -3.391 12.471 1.00 90.81 141 ALA A N 1
ATOM 1086 C CA . ALA A 1 141 ? -13.519 -3.242 11.024 1.00 90.81 141 ALA A CA 1
ATOM 1087 C C . ALA A 1 141 ? -12.208 -3.789 10.452 1.00 90.81 141 ALA A C 1
ATOM 1089 O O . ALA A 1 141 ? -11.172 -3.815 11.123 1.00 90.81 141 ALA A O 1
ATOM 1090 N N . ILE A 1 142 ? -12.255 -4.169 9.175 1.00 89.00 142 ILE A N 1
ATOM 1091 C CA . ILE A 1 142 ? -11.093 -4.581 8.390 1.00 89.00 142 ILE A CA 1
ATOM 1092 C C . ILE A 1 142 ? -10.993 -3.696 7.148 1.00 89.00 142 ILE A C 1
ATOM 1094 O O . ILE A 1 142 ? -11.945 -3.590 6.376 1.00 89.00 142 ILE A O 1
ATOM 1098 N N . PHE A 1 143 ? -9.822 -3.103 6.941 1.00 87.88 143 PHE A N 1
ATOM 1099 C CA . PHE A 1 143 ? -9.424 -2.504 5.674 1.00 87.88 143 PHE A CA 1
ATOM 1100 C C . PHE A 1 143 ? -8.610 -3.512 4.883 1.00 87.88 143 PHE A C 1
ATOM 1102 O O . PHE A 1 143 ? -7.741 -4.197 5.420 1.00 87.88 143 PHE A O 1
ATOM 1109 N N . ALA A 1 144 ? -8.888 -3.578 3.593 1.00 81.19 144 ALA A N 1
ATOM 1110 C CA . ALA A 1 144 ? -8.221 -4.464 2.667 1.00 81.19 144 ALA A CA 1
ATOM 1111 C C . ALA A 1 144 ? -7.944 -3.697 1.382 1.00 81.19 144 ALA A C 1
ATOM 1113 O O . ALA A 1 144 ? -8.845 -3.021 0.883 1.00 81.19 144 ALA A O 1
ATOM 1114 N N . LEU A 1 145 ? -6.727 -3.824 0.859 1.00 77.12 145 LEU A N 1
ATOM 1115 C CA . LEU A 1 145 ? -6.399 -3.303 -0.464 1.00 77.12 145 LEU A CA 1
ATOM 1116 C C . LEU A 1 145 ? -7.163 -4.124 -1.509 1.00 77.12 145 LEU A C 1
ATOM 1118 O O . LEU A 1 145 ? -7.081 -5.354 -1.480 1.00 77.12 145 LEU A O 1
ATOM 1122 N N . ALA A 1 146 ? -7.944 -3.474 -2.376 1.00 68.12 146 ALA A N 1
ATOM 1123 C CA . ALA A 1 146 ? -8.774 -4.190 -3.340 1.00 68.12 146 ALA A CA 1
ATOM 1124 C C . ALA A 1 146 ? -7.933 -4.664 -4.526 1.00 68.12 146 ALA A C 1
ATOM 1126 O O . ALA A 1 146 ? -8.017 -5.833 -4.901 1.00 68.12 146 ALA A O 1
ATOM 1127 N N . TYR A 1 147 ? -7.101 -3.781 -5.083 1.00 69.19 147 TYR A N 1
ATOM 1128 C CA . TYR A 1 147 ? -6.135 -4.141 -6.115 1.00 69.19 147 TYR A CA 1
ATOM 1129 C C . TYR A 1 147 ? -4.962 -3.159 -6.176 1.00 69.19 147 TYR A C 1
ATOM 1131 O O . TYR A 1 147 ? -5.072 -1.976 -5.849 1.00 69.19 147 TYR A O 1
ATOM 1139 N N . TYR A 1 148 ? -3.826 -3.673 -6.641 1.00 69.75 148 TYR A N 1
ATOM 1140 C CA . TYR A 1 148 ? -2.677 -2.877 -7.046 1.00 69.75 148 TYR A CA 1
ATOM 1141 C C . TYR A 1 148 ? -2.120 -3.476 -8.333 1.00 69.75 148 TYR A C 1
ATOM 1143 O O . TYR A 1 148 ? -1.635 -4.611 -8.342 1.00 69.75 148 TYR A O 1
ATOM 1151 N N . HIS A 1 149 ? -2.230 -2.735 -9.429 1.00 66.12 149 HIS A N 1
ATOM 1152 C CA . HIS A 1 149 ? -1.773 -3.154 -10.742 1.00 66.12 149 HIS A CA 1
ATOM 1153 C C . HIS A 1 149 ? -0.693 -2.198 -11.243 1.00 66.12 149 HIS A C 1
ATOM 1155 O O . HIS A 1 149 ? -0.841 -0.982 -11.172 1.00 66.12 149 HIS A O 1
ATOM 1161 N N . ALA A 1 150 ? 0.397 -2.770 -11.737 1.00 73.50 150 ALA A N 1
ATOM 1162 C CA . ALA A 1 150 ? 1.403 -2.072 -12.515 1.00 73.50 150 ALA A CA 1
ATOM 1163 C C . ALA A 1 150 ? 1.479 -2.780 -13.869 1.00 73.50 150 ALA A C 1
ATOM 1165 O O . ALA A 1 150 ? 1.586 -4.012 -13.894 1.00 73.50 150 ALA A O 1
ATOM 1166 N N . ASP A 1 151 ? 1.366 -2.009 -14.943 1.00 74.69 151 ASP A N 1
ATOM 1167 C CA . ASP A 1 151 ? 1.483 -2.482 -16.320 1.00 74.69 151 ASP A CA 1
ATOM 1168 C C . ASP A 1 151 ? 2.521 -1.624 -17.040 1.00 74.69 151 ASP A C 1
ATOM 1170 O O . ASP A 1 151 ? 2.389 -0.397 -17.080 1.00 74.69 151 ASP A O 1
ATOM 1174 N N . THR A 1 152 ? 3.582 -2.251 -17.548 1.00 78.50 152 THR A N 1
ATOM 1175 C CA . THR A 1 152 ? 4.677 -1.549 -18.220 1.00 78.50 152 THR A CA 1
ATOM 1176 C C . THR A 1 152 ? 4.682 -1.834 -19.717 1.00 78.50 152 THR A C 1
ATOM 1178 O O . THR A 1 152 ? 4.994 -2.937 -20.169 1.00 78.50 152 THR A O 1
ATOM 1181 N N . GLU A 1 153 ? 4.447 -0.791 -20.511 1.00 79.94 153 GLU A N 1
ATOM 1182 C CA . GLU A 1 153 ? 4.582 -0.831 -21.963 1.00 79.94 153 GLU A CA 1
ATOM 1183 C C . GLU A 1 153 ? 6.008 -0.474 -22.408 1.00 79.94 153 GLU A C 1
ATOM 1185 O O . GLU A 1 153 ? 6.663 0.418 -21.857 1.00 79.94 153 GLU A O 1
ATOM 1190 N N . ILE A 1 154 ? 6.496 -1.151 -23.456 1.00 77.25 154 ILE A N 1
ATOM 1191 C CA . ILE A 1 154 ? 7.796 -0.853 -24.073 1.00 77.25 154 ILE A CA 1
ATOM 1192 C C . ILE A 1 154 ? 7.627 -0.296 -25.474 1.00 77.25 154 ILE A C 1
ATOM 1194 O O . ILE A 1 154 ? 7.108 -0.958 -26.373 1.00 77.25 154 ILE A O 1
ATOM 1198 N N . THR A 1 155 ? 8.259 0.850 -25.709 1.00 78.19 155 THR A N 1
ATOM 1199 C CA . THR A 1 155 ? 8.536 1.345 -27.056 1.00 78.19 155 THR A CA 1
ATOM 1200 C C . THR A 1 155 ? 10.009 1.136 -27.414 1.00 78.19 155 THR A C 1
ATOM 1202 O O . THR A 1 155 ? 10.910 1.683 -26.777 1.00 78.19 155 THR A O 1
ATOM 1205 N N . LEU A 1 156 ? 10.266 0.354 -28.471 1.00 76.94 156 LEU A N 1
ATOM 1206 C CA . LEU A 1 156 ? 11.601 0.129 -29.038 1.00 76.94 156 LEU A CA 1
ATOM 1207 C C . LEU A 1 156 ? 11.815 1.018 -30.266 1.00 76.94 156 LEU A C 1
ATOM 1209 O O . LEU A 1 156 ? 11.149 0.857 -31.292 1.00 76.94 156 LEU A O 1
ATOM 1213 N N . LYS A 1 157 ? 12.826 1.885 -30.223 1.00 83.00 157 LYS A N 1
ATOM 1214 C CA . LYS A 1 157 ? 13.225 2.715 -31.363 1.00 83.00 157 LYS A CA 1
ATOM 1215 C C . LYS A 1 157 ? 14.656 2.401 -31.781 1.00 83.00 157 LYS A C 1
ATOM 1217 O O . LYS A 1 157 ? 15.581 2.407 -30.976 1.00 83.00 157 LYS A O 1
ATOM 1222 N N . LYS A 1 158 ? 14.871 2.139 -33.074 1.00 81.94 158 LYS A N 1
ATOM 1223 C CA . LYS A 1 158 ? 16.232 2.026 -33.623 1.00 81.94 158 LYS A CA 1
ATOM 1224 C C . LYS A 1 158 ? 16.880 3.406 -33.587 1.00 81.94 158 LYS A C 1
ATOM 1226 O O . LYS A 1 158 ? 16.359 4.343 -34.189 1.00 81.94 158 LYS A O 1
ATOM 1231 N N . SER A 1 159 ? 18.017 3.515 -32.916 1.00 80.94 159 SER A N 1
ATOM 1232 C CA . SER A 1 159 ? 18.764 4.762 -32.783 1.00 80.94 159 SER A CA 1
ATOM 1233 C C . SER A 1 159 ? 20.208 4.579 -33.248 1.00 80.94 159 SER A C 1
ATOM 1235 O O . SER A 1 159 ? 20.667 3.471 -33.545 1.00 80.94 159 SER A O 1
ATOM 1237 N N . LYS A 1 160 ? 20.932 5.688 -33.375 1.00 79.62 160 LYS A N 1
ATOM 1238 C CA . LYS A 1 160 ? 22.384 5.671 -33.527 1.00 79.62 160 LYS A CA 1
ATOM 1239 C C . LYS A 1 160 ? 22.978 6.145 -32.215 1.00 79.62 160 LYS A C 1
ATOM 1241 O O . LYS A 1 160 ? 22.606 7.206 -31.725 1.00 79.62 160 LYS A O 1
ATOM 1246 N N . ILE A 1 161 ? 23.871 5.346 -31.654 1.00 80.25 161 ILE A N 1
ATOM 1247 C CA . ILE A 1 161 ? 24.627 5.699 -30.457 1.00 80.25 161 ILE A CA 1
ATOM 1248 C C . ILE A 1 161 ? 26.040 6.077 -30.885 1.00 80.25 161 ILE A C 1
ATOM 1250 O O . ILE A 1 161 ? 26.733 5.294 -31.541 1.00 80.25 161 ILE A O 1
ATOM 1254 N N . HIS A 1 162 ? 26.448 7.295 -30.532 1.00 78.44 162 HIS A N 1
ATOM 1255 C CA . HIS A 1 162 ? 27.811 7.767 -30.729 1.00 78.44 162 HIS A CA 1
ATOM 1256 C C . HIS A 1 162 ? 28.682 7.149 -29.638 1.00 78.44 162 HIS A C 1
ATOM 1258 O O . HIS A 1 162 ? 28.562 7.487 -28.460 1.00 78.44 162 HIS A O 1
ATOM 1264 N N . GLN A 1 163 ? 29.530 6.197 -30.017 1.00 80.00 163 GLN A N 1
ATOM 1265 C CA . GLN A 1 163 ? 30.435 5.533 -29.088 1.00 80.00 163 GLN A CA 1
ATOM 1266 C C . GLN A 1 163 ? 31.861 5.661 -29.607 1.00 80.00 163 GLN A C 1
ATOM 1268 O O . GLN A 1 163 ? 32.116 5.460 -30.793 1.00 80.00 163 GLN A O 1
ATOM 1273 N N . ARG A 1 164 ? 32.808 5.961 -28.713 1.00 77.81 164 ARG A N 1
ATOM 1274 C CA . ARG A 1 164 ? 34.227 5.907 -29.070 1.00 77.81 164 ARG A CA 1
ATOM 1275 C C . ARG A 1 164 ? 34.679 4.463 -29.243 1.00 77.81 164 ARG A C 1
ATOM 1277 O O . ARG A 1 164 ? 34.409 3.617 -28.387 1.00 77.81 164 ARG A O 1
ATOM 1284 N N . ASP A 1 165 ? 35.357 4.187 -30.348 1.00 79.00 165 ASP A N 1
ATOM 1285 C CA . ASP A 1 165 ? 35.990 2.893 -30.579 1.00 79.00 165 ASP A CA 1
ATOM 1286 C C . ASP A 1 165 ? 37.334 2.763 -29.835 1.00 79.00 165 ASP A C 1
ATOM 1288 O O . ASP A 1 165 ? 37.769 3.660 -29.106 1.00 79.00 165 ASP A O 1
ATOM 1292 N N . LEU A 1 166 ? 38.006 1.622 -30.018 1.00 85.06 166 LEU A N 1
ATOM 1293 C CA . LEU A 1 166 ? 39.309 1.335 -29.407 1.00 85.06 166 LEU A CA 1
ATOM 1294 C C . LEU A 1 166 ? 40.414 2.317 -29.849 1.00 85.06 166 LEU A C 1
ATOM 1296 O O . LEU A 1 166 ? 41.428 2.435 -29.165 1.00 85.06 166 LEU A O 1
ATOM 1300 N N . MET A 1 167 ? 40.201 3.053 -30.943 1.00 85.06 167 MET A N 1
ATOM 1301 C CA . MET A 1 167 ? 41.090 4.088 -31.476 1.00 85.06 167 MET A CA 1
ATOM 1302 C C . MET A 1 167 ? 40.693 5.503 -31.011 1.00 85.06 167 MET A C 1
ATOM 1304 O O . MET A 1 167 ? 41.287 6.484 -31.456 1.00 85.06 167 MET A O 1
ATOM 1308 N N . ARG A 1 168 ? 39.719 5.627 -30.091 1.00 77.25 168 ARG A N 1
ATOM 1309 C CA . ARG A 1 168 ? 39.108 6.886 -29.613 1.00 77.25 168 ARG A CA 1
ATOM 1310 C C . ARG A 1 168 ? 38.434 7.721 -30.707 1.00 77.25 168 ARG A C 1
ATOM 1312 O O . ARG A 1 168 ? 38.181 8.903 -30.472 1.00 77.25 168 ARG A O 1
ATOM 1319 N N . LEU A 1 169 ? 38.104 7.127 -31.849 1.00 81.50 169 LEU A N 1
ATOM 1320 C CA . LEU A 1 169 ? 37.327 7.791 -32.891 1.00 81.50 169 LEU A CA 1
ATOM 1321 C C . LEU A 1 169 ? 35.837 7.665 -32.569 1.00 81.50 169 LEU A C 1
ATOM 1323 O O . LEU A 1 169 ? 35.382 6.614 -32.114 1.00 81.50 169 LEU A O 1
ATOM 1327 N N . GLU A 1 170 ? 35.078 8.743 -32.770 1.00 78.44 170 GLU A N 1
ATOM 1328 C CA . GLU A 1 170 ? 33.621 8.705 -32.643 1.00 78.44 170 GLU A CA 1
ATOM 1329 C C . GLU A 1 170 ? 33.040 7.934 -33.825 1.00 78.44 170 GLU A C 1
ATOM 1331 O O . GLU A 1 170 ? 33.199 8.330 -34.980 1.00 78.44 170 GLU A O 1
ATOM 1336 N N . VAL A 1 171 ? 32.391 6.808 -33.535 1.00 82.06 171 VAL A N 1
ATOM 1337 C CA . VAL A 1 171 ? 31.741 5.980 -34.548 1.00 82.06 171 VAL A CA 1
ATOM 1338 C C . VAL A 1 171 ? 30.265 5.805 -34.219 1.00 82.06 171 VAL A C 1
ATOM 1340 O O . VAL A 1 171 ? 29.887 5.463 -33.095 1.00 82.06 171 VAL A O 1
ATOM 1343 N N . ASP A 1 172 ? 29.426 6.013 -35.231 1.00 79.56 172 ASP A N 1
ATOM 1344 C CA . ASP A 1 172 ? 27.996 5.733 -35.161 1.00 79.56 172 ASP A CA 1
ATOM 1345 C C . ASP A 1 172 ? 27.782 4.223 -35.127 1.00 79.56 172 ASP A C 1
ATOM 1347 O O . ASP A 1 172 ? 27.976 3.524 -36.127 1.00 79.56 172 ASP A O 1
ATOM 1351 N N . LYS A 1 173 ? 27.334 3.706 -33.984 1.00 79.25 173 LYS A N 1
ATOM 1352 C CA . LYS A 1 173 ? 26.891 2.318 -33.875 1.00 79.25 173 LYS A CA 1
ATOM 1353 C C . LYS A 1 173 ? 25.373 2.244 -33.877 1.00 79.25 173 LYS A C 1
ATOM 1355 O O . LYS A 1 173 ? 24.680 3.142 -33.402 1.00 79.25 173 LYS A O 1
ATOM 1360 N N . LYS A 1 174 ? 24.849 1.144 -34.423 1.00 80.81 174 LYS A N 1
ATOM 1361 C CA . LYS A 1 174 ? 23.424 0.816 -34.316 1.00 80.81 174 LYS A CA 1
ATOM 1362 C C . LYS A 1 174 ? 23.096 0.619 -32.837 1.00 80.81 174 LYS A C 1
ATOM 1364 O O . LYS A 1 174 ? 23.663 -0.267 -32.203 1.00 80.81 174 LYS A O 1
ATOM 1369 N N . GLY A 1 175 ? 22.211 1.456 -32.318 1.00 76.81 175 GLY A N 1
ATOM 1370 C CA . GLY A 1 175 ? 21.672 1.382 -30.970 1.00 76.81 175 GLY A CA 1
ATOM 1371 C C . GLY A 1 175 ? 20.187 1.050 -30.995 1.00 76.81 175 GLY A C 1
ATOM 1372 O O . GLY A 1 175 ? 19.510 1.166 -32.021 1.00 76.81 175 GLY A O 1
ATOM 1373 N N . HIS A 1 176 ? 19.689 0.637 -29.840 1.00 77.06 176 HIS A N 1
ATOM 1374 C CA . HIS A 1 176 ? 18.264 0.562 -29.569 1.00 77.06 176 HIS A CA 1
ATOM 1375 C C . HIS A 1 176 ? 17.988 1.495 -28.395 1.00 77.06 176 HIS A C 1
ATOM 1377 O O . HIS A 1 176 ? 18.667 1.426 -27.373 1.00 77.06 176 HIS A O 1
ATOM 1383 N N . GLU A 1 177 ? 17.039 2.399 -28.578 1.00 78.44 177 GLU A N 1
ATOM 1384 C CA . GLU A 1 177 ? 16.468 3.223 -27.525 1.00 78.44 177 GLU A CA 1
ATOM 1385 C C . GLU A 1 177 ? 15.211 2.510 -27.022 1.00 78.44 177 GLU A C 1
ATOM 1387 O O . GLU A 1 177 ? 14.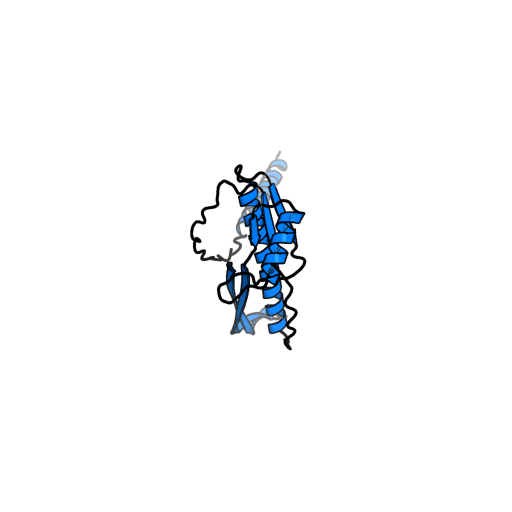360 2.106 -27.820 1.00 78.44 177 GLU A O 1
ATOM 1392 N N . LEU A 1 178 ? 15.153 2.296 -25.710 1.00 76.44 178 LEU A N 1
ATOM 1393 C CA . LEU A 1 178 ? 14.042 1.661 -25.014 1.00 76.44 178 LEU A CA 1
ATOM 1394 C C . LEU A 1 178 ? 13.363 2.724 -24.154 1.00 76.44 178 LEU A C 1
ATOM 1396 O O . LEU A 1 178 ? 14.021 3.338 -23.311 1.00 76.44 178 LEU A O 1
ATOM 1400 N N . THR A 1 179 ? 12.067 2.918 -24.359 1.00 78.81 179 THR A N 1
ATOM 1401 C CA . THR A 1 179 ? 11.219 3.740 -23.493 1.00 78.81 179 THR A CA 1
ATOM 1402 C C . THR A 1 179 ? 10.258 2.812 -22.767 1.00 78.81 179 THR A C 1
ATOM 1404 O O . THR A 1 179 ? 9.549 2.052 -23.422 1.00 78.81 179 THR A O 1
ATOM 1407 N N . LEU A 1 180 ? 10.291 2.853 -21.434 1.00 77.31 180 LEU A N 1
ATOM 1408 C CA . LEU A 1 180 ? 9.388 2.114 -20.554 1.00 77.31 180 LEU A CA 1
ATOM 1409 C C . LEU A 1 180 ? 8.357 3.101 -20.010 1.00 77.31 180 LEU A C 1
ATOM 1411 O O . LEU A 1 180 ? 8.744 4.109 -19.412 1.00 77.31 180 LEU A O 1
ATOM 1415 N N . GLU A 1 181 ? 7.079 2.823 -20.232 1.00 80.38 181 GLU A N 1
ATOM 1416 C CA . GLU A 1 181 ? 5.967 3.606 -19.697 1.00 80.38 181 GLU A CA 1
ATOM 1417 C C . GLU A 1 181 ? 5.143 2.701 -18.785 1.00 80.38 181 GLU A C 1
ATOM 1419 O O . GLU A 1 181 ? 4.541 1.739 -19.249 1.00 80.38 181 GLU A O 1
ATOM 1424 N N . THR A 1 182 ? 5.155 2.983 -17.481 1.00 77.38 182 THR A N 1
ATOM 1425 C CA . THR A 1 182 ? 4.431 2.184 -16.485 1.00 77.38 182 THR A CA 1
ATOM 1426 C C . THR A 1 182 ? 3.161 2.902 -16.053 1.00 77.38 182 THR A C 1
ATOM 1428 O O . THR A 1 182 ? 3.222 4.011 -15.512 1.00 77.38 182 THR A O 1
ATOM 1431 N N . LEU A 1 183 ? 2.018 2.251 -16.249 1.00 79.00 183 LEU A N 1
ATOM 1432 C CA . LEU A 1 183 ? 0.735 2.642 -15.688 1.00 79.00 183 LEU A CA 1
ATOM 1433 C C . LEU A 1 183 ? 0.552 1.966 -14.326 1.00 79.00 183 LEU A C 1
ATOM 1435 O O . LEU A 1 183 ? 0.717 0.756 -14.198 1.00 79.00 183 LEU A O 1
ATOM 1439 N N . ILE A 1 184 ? 0.204 2.754 -13.310 1.00 72.56 184 ILE A N 1
ATOM 1440 C CA . ILE A 1 184 ? -0.101 2.258 -11.965 1.00 72.56 184 ILE A CA 1
ATOM 1441 C C . ILE A 1 184 ? -1.582 2.505 -11.694 1.00 72.56 184 ILE A C 1
ATOM 1443 O O . ILE A 1 184 ? -2.023 3.654 -11.675 1.00 72.56 184 ILE A O 1
ATOM 1447 N N . GLU A 1 185 ? -2.330 1.433 -11.449 1.00 70.69 185 GLU A N 1
ATOM 1448 C CA . GLU A 1 185 ? -3.735 1.473 -11.048 1.00 70.69 185 GLU A CA 1
ATOM 1449 C C . GLU A 1 185 ? -3.886 0.910 -9.632 1.00 70.69 185 GLU A C 1
ATOM 1451 O O . GLU A 1 185 ? -3.434 -0.196 -9.327 1.00 70.69 185 GLU A O 1
ATOM 1456 N N . ASN A 1 186 ? -4.534 1.662 -8.747 1.00 66.38 186 ASN A N 1
ATOM 1457 C CA . ASN A 1 186 ? -4.730 1.285 -7.351 1.00 66.38 186 ASN A CA 1
ATOM 1458 C C . ASN A 1 186 ? -6.143 1.639 -6.862 1.00 66.38 186 ASN A C 1
ATOM 1460 O O . ASN A 1 186 ? -6.719 2.639 -7.295 1.00 66.38 186 ASN A O 1
ATOM 1464 N N . GLY A 1 187 ? -6.680 0.822 -5.948 1.00 58.47 187 GLY A N 1
ATOM 1465 C CA . GLY A 1 187 ? -8.018 0.981 -5.364 1.00 58.47 187 GLY A CA 1
ATOM 1466 C C . GLY A 1 187 ? -8.204 0.235 -4.049 1.00 58.47 187 GLY A C 1
ATOM 1467 O O . GLY A 1 187 ? -7.660 -0.887 -3.900 1.00 58.47 187 GLY A O 1
#

Foldseek 3Di:
DPVVVVVVVVVVVVVVVVVVVVVVPPDPPDDDDDDDDDDDDDDDDLPFAEEEEEEQDDPPPPDDPADDPRVVQVVVFVVCQVVVSVVVSVVVQVVVVPDPSHPYYYYDYDPDHQDADPVRHGDPVSVVVLVVVCVVRVGPYYHYWSGKGKDKDKDKDWDWDFDQDPVRDTDTDTDIDIDIDIDIDTD

Sequence (187 aa):
MICKDMIQHLRSSLIIGISLLTLLGCNTAKQIAIAVVEPAPVSLDRTIKRIGVVNMHLADNTQKSITGMDLLIARDDDFLKEKGTDAAIEGLFKNLNQDPRFDAVVLLQAESAIVRDQEGRPDETSWKMIQALCERHNLDAIFALAYYHADTEITLKKSKIHQRDLMRLEVDKKGHELTLETLIENG

Radius of gyration: 28.12 Å; chains: 1; bounding box: 82×55×55 Å